Protein AF-A0A2D4N144-F1 (afdb_monomer_lite)

Structure (mmCIF, N/CA/C/O backbone):
data_AF-A0A2D4N144-F1
#
_entry.id   AF-A0A2D4N144-F1
#
loop_
_atom_site.group_PDB
_atom_site.id
_atom_site.type_symbol
_atom_site.label_atom_id
_atom_site.label_alt_id
_atom_site.label_comp_id
_atom_site.label_asym_id
_atom_site.label_entity_id
_atom_site.label_seq_id
_atom_site.pdbx_PDB_ins_code
_atom_site.Cartn_x
_atom_site.Cartn_y
_atom_site.Cartn_z
_atom_site.occupancy
_atom_site.B_iso_or_equiv
_atom_site.auth_seq_id
_atom_site.auth_comp_id
_atom_site.auth_asym_id
_atom_site.auth_atom_id
_atom_site.pdbx_PDB_model_num
ATOM 1 N N . VAL A 1 1 ? 18.674 13.317 -13.632 1.00 34.34 1 VAL A N 1
ATOM 2 C CA . VAL A 1 1 ? 18.834 12.911 -15.050 1.00 34.34 1 VAL A CA 1
ATOM 3 C C . VAL A 1 1 ? 18.093 11.601 -15.228 1.00 34.34 1 VAL A C 1
ATOM 5 O O . VAL A 1 1 ? 18.575 10.597 -14.730 1.00 34.34 1 VAL A O 1
ATOM 8 N N . SER A 1 2 ? 16.915 11.607 -15.855 1.00 41.91 2 SER A N 1
ATOM 9 C CA . SER A 1 2 ? 16.092 10.392 -15.969 1.00 41.91 2 SER A CA 1
ATOM 10 C C . SER A 1 2 ? 15.346 10.384 -17.302 1.00 41.91 2 SER A C 1
ATOM 12 O O . SER A 1 2 ? 14.229 10.879 -17.407 1.00 41.91 2 SER A O 1
ATOM 14 N N . LEU A 1 3 ? 15.982 9.852 -18.347 1.00 47.00 3 LEU A N 1
ATOM 15 C CA . LEU A 1 3 ? 15.361 9.624 -19.658 1.00 47.00 3 LEU A CA 1
ATOM 16 C C . LEU A 1 3 ? 15.733 8.225 -20.166 1.00 47.00 3 LEU A C 1
ATOM 18 O O . LEU A 1 3 ? 16.394 8.069 -21.188 1.00 47.00 3 LEU A O 1
ATOM 22 N N . LEU A 1 4 ? 15.320 7.187 -19.434 1.00 63.38 4 LEU A N 1
ATOM 23 C CA . LEU A 1 4 ? 15.479 5.805 -19.881 1.00 63.38 4 LEU A CA 1
ATOM 24 C C . LEU A 1 4 ? 14.194 5.349 -20.586 1.00 63.38 4 LEU A C 1
ATOM 26 O O . LEU A 1 4 ? 13.176 5.073 -19.951 1.00 63.38 4 LEU A O 1
ATOM 30 N N . THR A 1 5 ? 14.231 5.272 -21.917 1.00 63.97 5 THR A N 1
ATOM 31 C CA . THR A 1 5 ? 13.244 4.484 -22.669 1.00 63.97 5 THR A CA 1
ATOM 32 C C . THR A 1 5 ? 13.675 3.026 -22.622 1.00 63.97 5 THR A C 1
ATOM 34 O O . THR A 1 5 ? 14.737 2.682 -23.135 1.00 63.97 5 THR A O 1
ATOM 37 N N . ILE A 1 6 ? 12.845 2.154 -22.053 1.00 66.69 6 ILE A N 1
ATOM 38 C CA . ILE A 1 6 ? 13.147 0.723 -21.968 1.00 66.69 6 ILE A CA 1
ATOM 39 C C . ILE A 1 6 ? 12.345 -0.029 -23.025 1.00 66.69 6 ILE A C 1
ATOM 41 O O . ILE A 1 6 ? 11.109 -0.037 -23.015 1.00 66.69 6 ILE A O 1
ATOM 45 N N . ARG A 1 7 ? 13.058 -0.712 -23.922 1.00 69.25 7 ARG A N 1
ATOM 46 C CA . ARG A 1 7 ? 12.502 -1.707 -24.847 1.00 69.25 7 ARG A CA 1
ATOM 47 C C . ARG A 1 7 ? 13.054 -3.083 -24.473 1.00 69.25 7 ARG A C 1
ATOM 49 O O . ARG A 1 7 ? 14.122 -3.455 -24.940 1.00 69.25 7 ARG A O 1
ATOM 56 N N . GLY A 1 8 ? 12.351 -3.812 -23.606 1.00 72.81 8 GLY A N 1
ATOM 57 C CA . GLY A 1 8 ? 12.805 -5.107 -23.085 1.00 72.81 8 GLY A CA 1
ATOM 58 C C . GLY A 1 8 ? 12.277 -5.411 -21.683 1.00 72.81 8 GLY A C 1
ATOM 59 O O . GLY A 1 8 ? 11.329 -4.773 -21.220 1.00 72.81 8 GLY A O 1
ATOM 60 N N . SER A 1 9 ? 12.881 -6.392 -21.013 1.00 75.88 9 SER A N 1
ATOM 61 C CA . SER A 1 9 ? 12.533 -6.770 -19.641 1.00 75.88 9 SER A CA 1
ATOM 62 C C . SER A 1 9 ? 13.593 -6.306 -18.646 1.00 75.88 9 SER A C 1
ATOM 64 O O . SER A 1 9 ? 14.781 -6.458 -18.914 1.00 75.88 9 SER A O 1
ATOM 66 N N . ILE A 1 10 ? 13.168 -5.790 -17.492 1.00 72.38 10 ILE A N 1
ATOM 67 C CA . ILE A 1 10 ? 14.059 -5.419 -16.383 1.00 72.38 10 ILE A CA 1
ATOM 68 C C . ILE A 1 10 ? 13.757 -6.286 -15.171 1.00 72.38 10 ILE A C 1
ATOM 70 O O . ILE A 1 10 ? 12.595 -6.540 -14.843 1.00 72.38 10 ILE A O 1
ATOM 74 N N . LEU A 1 11 ? 14.826 -6.721 -14.508 1.00 78.81 11 LEU A N 1
ATOM 75 C CA . LEU A 1 11 ? 14.779 -7.408 -13.232 1.00 78.81 11 LEU A CA 1
ATOM 76 C C . LEU A 1 11 ? 15.691 -6.692 -12.238 1.00 78.81 11 LEU A C 1
ATOM 78 O O . LEU A 1 11 ? 16.903 -6.689 -12.424 1.00 78.81 11 LEU A O 1
ATOM 82 N N . GLU A 1 12 ? 15.116 -6.189 -11.153 1.00 72.50 12 GLU A N 1
ATOM 83 C CA . GLU A 1 12 ? 15.867 -5.566 -10.063 1.00 72.50 12 GLU A CA 1
ATOM 84 C C . GLU A 1 12 ? 15.609 -6.284 -8.732 1.00 72.50 12 GLU A C 1
ATOM 86 O O . GLU A 1 12 ? 14.496 -6.746 -8.438 1.00 72.50 12 GLU A O 1
ATOM 91 N N . ARG A 1 13 ? 16.677 -6.457 -7.943 1.00 77.25 13 ARG A N 1
ATOM 92 C CA . ARG A 1 13 ? 16.641 -7.134 -6.644 1.00 77.25 13 ARG A CA 1
ATOM 93 C C . ARG A 1 13 ? 17.544 -6.425 -5.641 1.00 77.25 13 ARG A C 1
ATOM 95 O O . ARG A 1 13 ? 18.737 -6.314 -5.887 1.00 77.25 13 ARG A O 1
ATOM 102 N N . GLY A 1 14 ? 16.992 -6.067 -4.483 1.00 76.62 14 GLY A N 1
ATOM 103 C CA . GLY A 1 14 ? 17.725 -5.416 -3.394 1.00 76.62 14 GLY A CA 1
ATOM 104 C C . GLY A 1 14 ? 17.495 -6.087 -2.040 1.00 76.62 14 GLY A C 1
ATOM 105 O O . GLY A 1 14 ? 16.431 -6.669 -1.789 1.00 76.62 14 GLY A O 1
ATOM 106 N N . ARG A 1 15 ? 18.506 -6.027 -1.165 1.00 82.31 15 ARG A N 1
ATOM 107 C CA . ARG A 1 15 ? 18.416 -6.418 0.249 1.00 82.31 15 ARG A CA 1
ATOM 108 C C . ARG A 1 15 ? 19.216 -5.443 1.108 1.00 82.31 15 ARG A C 1
ATOM 110 O O . ARG A 1 15 ? 20.380 -5.218 0.804 1.00 82.31 15 ARG A O 1
ATOM 117 N N . ILE A 1 16 ? 18.612 -4.944 2.181 1.00 83.81 16 ILE A N 1
ATOM 118 C CA . ILE A 1 16 ? 19.260 -4.097 3.192 1.00 83.81 16 ILE A CA 1
ATOM 119 C C . ILE A 1 16 ? 19.099 -4.769 4.559 1.00 83.81 16 ILE A C 1
ATOM 121 O O . ILE A 1 16 ? 18.032 -5.310 4.862 1.00 83.81 16 ILE A O 1
ATOM 125 N N . ASN A 1 17 ? 20.166 -4.757 5.357 1.00 88.44 17 ASN A N 1
ATOM 126 C CA . ASN A 1 17 ? 20.150 -5.131 6.767 1.00 88.44 17 ASN A CA 1
ATOM 127 C C . ASN A 1 17 ? 20.868 -4.034 7.554 1.00 88.44 17 ASN A C 1
ATOM 129 O O . ASN A 1 17 ? 22.023 -3.739 7.248 1.00 88.44 17 ASN A O 1
ATOM 133 N N . ALA A 1 18 ? 20.187 -3.423 8.512 1.00 87.81 18 ALA A N 1
ATOM 134 C CA . ALA A 1 18 ? 20.704 -2.303 9.285 1.00 87.81 18 ALA A CA 1
ATOM 135 C C . ALA A 1 18 ? 20.199 -2.377 10.727 1.00 87.81 18 ALA A C 1
ATOM 137 O O . ALA A 1 18 ? 19.248 -3.092 11.024 1.00 87.81 18 ALA A O 1
ATOM 138 N N . GLN A 1 19 ? 20.837 -1.643 11.632 1.00 89.44 19 GLN A N 1
ATOM 139 C CA . GLN A 1 19 ? 20.324 -1.506 12.992 1.00 89.44 19 GLN A CA 1
ATOM 140 C C . GLN A 1 19 ? 19.180 -0.487 13.018 1.00 89.44 19 GLN A C 1
ATOM 142 O O . GLN A 1 19 ? 18.060 -0.837 13.371 1.00 89.44 19 GLN A O 1
ATOM 147 N N . SER A 1 20 ? 19.436 0.720 12.524 1.00 88.69 20 SER A N 1
ATOM 148 C CA . SER A 1 20 ? 18.440 1.785 12.414 1.00 88.69 20 SER A CA 1
ATOM 149 C C . SER A 1 20 ? 18.338 2.242 10.967 1.00 88.69 20 SER A C 1
ATOM 151 O O . SER A 1 20 ? 19.356 2.353 10.277 1.00 88.69 20 SER A O 1
ATOM 153 N N . VAL A 1 21 ? 17.120 2.498 10.504 1.00 87.00 21 VAL A N 1
ATOM 154 C CA . VAL A 1 21 ? 16.859 3.068 9.183 1.00 87.00 21 VAL A CA 1
ATOM 155 C C . VAL A 1 21 ? 15.908 4.240 9.348 1.00 87.00 21 VAL A C 1
ATOM 157 O O . VAL A 1 21 ? 14.776 4.062 9.770 1.00 87.00 21 VAL A O 1
ATOM 160 N N . GLU A 1 22 ? 16.359 5.431 8.980 1.00 86.06 22 GLU A N 1
ATOM 161 C CA . GLU A 1 22 ? 15.497 6.614 8.957 1.00 86.06 22 GLU A CA 1
ATOM 162 C C . GLU A 1 22 ? 14.379 6.423 7.919 1.00 86.06 22 GLU A C 1
ATOM 164 O O . GLU A 1 22 ? 13.200 6.403 8.241 1.00 86.06 22 GLU A O 1
ATOM 169 N N . ASN A 1 23 ? 14.745 6.130 6.668 1.00 84.19 23 ASN A N 1
ATOM 170 C CA . ASN A 1 23 ? 13.789 5.940 5.580 1.00 84.19 23 ASN A CA 1
ATOM 171 C C . ASN A 1 23 ? 13.980 4.565 4.938 1.00 84.19 23 ASN A C 1
ATOM 173 O O . ASN A 1 23 ? 14.878 4.345 4.120 1.00 84.19 23 ASN A O 1
ATOM 177 N N . ALA A 1 24 ? 13.146 3.607 5.337 1.00 80.94 24 ALA A N 1
ATOM 178 C CA . ALA A 1 24 ? 13.096 2.283 4.740 1.00 80.94 24 ALA A CA 1
ATOM 179 C C . ALA A 1 24 ? 12.155 2.323 3.539 1.00 80.94 24 ALA A C 1
ATOM 181 O O . ALA A 1 24 ? 11.038 1.815 3.588 1.00 80.94 24 ALA A O 1
ATOM 182 N N . SER A 1 25 ? 12.628 2.921 2.453 1.00 72.31 25 SER A N 1
ATOM 183 C CA . SER A 1 25 ? 11.962 2.862 1.160 1.00 72.31 25 SER A CA 1
ATOM 184 C C . SER A 1 25 ? 12.969 2.592 0.048 1.00 72.31 25 SER A C 1
ATOM 186 O O . SER A 1 25 ? 14.179 2.482 0.276 1.00 72.31 25 SER A O 1
ATOM 188 N N . LYS A 1 26 ? 12.472 2.384 -1.169 1.00 62.91 26 LYS A N 1
ATOM 189 C CA . LYS A 1 26 ? 13.336 2.272 -2.340 1.00 62.91 26 LYS A CA 1
ATOM 190 C C . LYS A 1 26 ? 13.384 3.621 -3.034 1.00 62.91 26 LYS A C 1
ATOM 192 O O . LYS A 1 26 ? 12.347 4.238 -3.248 1.00 62.91 26 LYS A O 1
ATOM 197 N N . ALA A 1 27 ? 14.575 4.054 -3.436 1.00 51.38 27 ALA A N 1
ATOM 198 C CA . ALA A 1 27 ? 14.709 5.271 -4.223 1.00 51.38 27 ALA A CA 1
ATOM 199 C C . ALA A 1 27 ? 13.901 5.144 -5.534 1.00 51.38 27 ALA A C 1
ATOM 201 O O . ALA A 1 27 ? 14.085 4.167 -6.268 1.00 51.38 27 ALA A O 1
ATOM 202 N N . PRO A 1 28 ? 13.028 6.110 -5.866 1.00 51.81 28 PRO A N 1
ATOM 203 C CA . PRO A 1 28 ? 12.205 6.027 -7.061 1.00 51.81 28 PRO A CA 1
ATOM 204 C C . PRO A 1 28 ? 13.067 6.185 -8.320 1.00 51.81 28 PRO A C 1
ATOM 206 O O . PRO A 1 28 ? 13.591 7.263 -8.607 1.00 51.81 28 PRO A O 1
ATOM 209 N N . VAL A 1 29 ? 13.179 5.134 -9.134 1.00 54.75 29 VAL A N 1
ATOM 210 C CA . VAL A 1 29 ? 13.743 5.256 -10.487 1.00 54.75 29 VAL A CA 1
ATOM 211 C C . VAL A 1 29 ? 12.656 5.781 -11.420 1.00 54.75 29 VAL A C 1
ATOM 213 O O . VAL A 1 29 ? 11.877 5.007 -11.949 1.00 54.75 29 VAL A O 1
ATOM 216 N N . SER A 1 30 ? 12.566 7.087 -11.671 1.00 57.56 30 SER A N 1
ATOM 217 C CA . SER A 1 30 ? 11.531 7.611 -12.581 1.00 57.56 30 SER A CA 1
ATOM 218 C C . SER A 1 30 ? 11.651 7.012 -13.992 1.00 57.56 30 SER A C 1
ATOM 220 O O . SER A 1 30 ? 12.583 7.329 -14.738 1.00 57.56 30 SER A O 1
ATOM 222 N N . LEU A 1 31 ? 10.695 6.158 -14.381 1.00 61.19 31 LEU A N 1
ATOM 223 C CA . LEU A 1 31 ? 10.660 5.532 -15.706 1.00 61.19 31 LEU A CA 1
ATOM 224 C C . LEU A 1 31 ? 9.622 6.226 -16.590 1.00 61.19 31 LEU A C 1
ATOM 226 O O . LEU A 1 31 ? 8.410 6.157 -16.363 1.00 61.19 31 LEU A O 1
ATOM 230 N N . LEU A 1 32 ? 10.111 6.888 -17.642 1.00 62.62 32 LEU A N 1
ATOM 231 C CA . LEU A 1 32 ? 9.270 7.707 -18.512 1.00 62.62 32 LEU A CA 1
ATOM 232 C C . LEU A 1 32 ? 8.453 6.861 -19.500 1.00 62.62 32 LEU A C 1
ATOM 234 O O . LEU A 1 32 ? 7.279 7.131 -19.744 1.00 62.62 32 LEU A O 1
ATOM 238 N N . THR A 1 33 ? 9.064 5.839 -20.107 1.00 65.38 33 THR A N 1
ATOM 239 C CA . THR A 1 33 ? 8.392 4.979 -21.093 1.00 65.38 33 THR A CA 1
ATOM 240 C C . THR A 1 33 ? 8.931 3.556 -21.065 1.00 65.38 33 THR A C 1
ATOM 242 O O . THR A 1 33 ? 10.111 3.310 -21.323 1.00 65.38 33 THR A O 1
ATOM 245 N N . ILE A 1 34 ? 8.032 2.600 -20.830 1.00 67.62 34 ILE A N 1
ATOM 246 C CA . ILE A 1 34 ? 8.339 1.168 -20.824 1.00 67.62 34 ILE A CA 1
ATOM 247 C C . ILE A 1 34 ? 7.532 0.467 -21.907 1.00 67.62 34 ILE A C 1
ATOM 249 O O . ILE A 1 34 ? 6.302 0.557 -21.950 1.00 67.62 34 ILE A O 1
ATOM 253 N N . ARG A 1 35 ? 8.223 -0.301 -22.749 1.00 72.75 35 ARG A N 1
ATOM 254 C CA . ARG A 1 35 ? 7.613 -1.219 -23.712 1.00 72.75 35 ARG A CA 1
ATOM 255 C C . ARG A 1 35 ? 8.170 -2.629 -23.496 1.00 72.75 35 ARG A C 1
ATOM 257 O O . ARG A 1 35 ? 9.082 -3.048 -24.204 1.00 72.75 35 ARG A O 1
ATOM 264 N N . GLY A 1 36 ? 7.628 -3.332 -22.499 1.00 74.06 36 GLY A N 1
ATOM 265 C CA . GLY A 1 36 ? 8.092 -4.653 -22.060 1.00 74.06 36 GLY A CA 1
ATOM 266 C C . GLY A 1 36 ? 7.608 -5.021 -20.652 1.00 74.06 36 GLY A C 1
ATOM 267 O O . GLY A 1 36 ? 6.488 -4.665 -20.284 1.00 74.06 36 GLY A O 1
ATOM 268 N N . SER A 1 37 ? 8.419 -5.740 -19.869 1.00 74.62 37 SER A N 1
ATOM 269 C CA . SER A 1 37 ? 8.027 -6.196 -18.524 1.00 74.62 37 SER A CA 1
ATOM 270 C C . SER A 1 37 ? 9.025 -5.795 -17.447 1.00 74.62 37 SER A C 1
ATOM 272 O O . SER A 1 37 ? 10.225 -5.954 -17.638 1.00 74.62 37 SER A O 1
ATOM 274 N N . ILE A 1 38 ? 8.537 -5.343 -16.296 1.00 73.50 38 ILE A N 1
ATOM 275 C CA . ILE A 1 38 ? 9.379 -5.012 -15.140 1.00 73.50 38 ILE A CA 1
ATOM 276 C C . ILE A 1 38 ? 9.053 -5.951 -13.993 1.00 73.50 38 ILE A C 1
ATOM 278 O O . ILE A 1 38 ? 7.882 -6.172 -13.676 1.00 73.50 38 ILE A O 1
ATOM 282 N N . LEU A 1 39 ? 10.096 -6.495 -13.373 1.00 77.44 39 LEU A N 1
ATOM 283 C CA . LEU A 1 39 ? 10.005 -7.240 -12.132 1.00 77.44 39 LEU A CA 1
ATOM 284 C C . LEU A 1 39 ? 10.970 -6.658 -11.105 1.00 77.44 39 LEU A C 1
ATOM 286 O O . LEU A 1 39 ? 12.183 -6.753 -11.268 1.00 77.44 39 LEU A O 1
ATOM 290 N N . GLU A 1 40 ? 10.432 -6.168 -9.998 1.00 72.75 40 GLU A N 1
ATOM 291 C CA . GLU A 1 40 ? 11.230 -5.585 -8.927 1.00 72.75 40 GLU A CA 1
ATOM 292 C C . GLU A 1 40 ? 10.975 -6.280 -7.589 1.00 72.75 40 GLU A C 1
ATOM 294 O O . GLU A 1 40 ? 9.832 -6.605 -7.236 1.00 72.75 40 GLU A O 1
ATOM 299 N N . ARG A 1 41 ? 12.054 -6.576 -6.848 1.00 76.12 41 ARG A N 1
ATOM 300 C CA . ARG A 1 41 ? 11.983 -7.258 -5.548 1.00 76.12 41 ARG A CA 1
ATOM 301 C C . ARG A 1 41 ? 12.932 -6.650 -4.510 1.00 76.12 41 ARG A C 1
ATOM 303 O O . ARG A 1 41 ? 14.132 -6.887 -4.583 1.00 76.12 41 ARG A O 1
ATOM 310 N N . GLY A 1 42 ? 12.396 -5.999 -3.480 1.00 77.06 42 GLY A N 1
ATOM 311 C CA . GLY A 1 42 ? 13.172 -5.475 -2.343 1.00 77.06 42 GLY A CA 1
ATOM 312 C C . GLY A 1 42 ? 12.912 -6.219 -1.033 1.00 77.06 42 GLY A C 1
ATOM 313 O O . GLY A 1 42 ? 11.842 -6.813 -0.847 1.00 77.06 42 GLY A O 1
ATOM 314 N N . ARG A 1 43 ? 13.898 -6.211 -0.129 1.00 83.00 43 ARG A N 1
ATOM 315 C CA . ARG A 1 43 ? 13.728 -6.565 1.289 1.00 83.00 43 ARG A CA 1
ATOM 316 C C . ARG A 1 43 ? 14.568 -5.651 2.175 1.00 83.00 43 ARG A C 1
ATOM 318 O O . ARG A 1 43 ? 15.765 -5.542 1.931 1.00 83.00 43 ARG A O 1
ATOM 325 N N . ILE A 1 44 ? 13.975 -5.093 3.219 1.00 85.81 44 ILE A N 1
ATOM 326 C CA . ILE A 1 44 ? 14.681 -4.342 4.260 1.00 85.81 44 ILE A CA 1
ATOM 327 C C . ILE A 1 44 ? 14.437 -5.053 5.588 1.00 85.81 44 ILE A C 1
ATOM 329 O O . ILE A 1 44 ? 13.298 -5.401 5.900 1.00 85.81 44 ILE A O 1
ATOM 333 N N . ASN A 1 45 ? 15.507 -5.312 6.331 1.00 89.00 45 ASN A N 1
ATOM 334 C CA . ASN A 1 45 ? 15.446 -5.747 7.719 1.00 89.00 45 ASN A CA 1
ATOM 335 C C . ASN A 1 45 ? 16.143 -4.685 8.570 1.00 89.00 45 ASN A C 1
ATOM 337 O O . ASN A 1 45 ? 17.285 -4.329 8.273 1.00 89.00 45 ASN A O 1
ATOM 341 N N . ALA A 1 46 ? 15.466 -4.198 9.600 1.00 89.25 46 ALA A N 1
ATOM 342 C CA . ALA A 1 46 ? 16.023 -3.243 10.544 1.00 89.25 46 ALA A CA 1
ATOM 343 C C . ALA A 1 46 ? 15.591 -3.575 11.974 1.00 89.25 46 ALA A C 1
ATOM 345 O O . ALA A 1 46 ? 14.649 -4.342 12.170 1.00 89.25 46 ALA A O 1
ATOM 346 N N . GLN A 1 47 ? 16.272 -3.028 12.975 1.00 89.50 47 GLN A N 1
ATOM 347 C CA . GLN A 1 47 ? 15.768 -3.065 14.344 1.00 89.50 47 GLN A CA 1
ATOM 348 C C . GLN A 1 47 ? 14.730 -1.956 14.528 1.00 89.50 47 GLN A C 1
ATOM 350 O O . GLN A 1 47 ? 13.576 -2.255 14.825 1.00 89.50 47 GLN A O 1
ATOM 355 N N . SER A 1 48 ? 15.102 -0.708 14.253 1.00 89.81 48 SER A N 1
ATOM 356 C CA . SER A 1 48 ? 14.185 0.432 14.244 1.00 89.81 48 SER A CA 1
ATOM 357 C C . SER A 1 48 ? 14.073 1.040 12.852 1.00 89.81 48 SER A C 1
ATOM 359 O O . SER A 1 48 ? 15.055 1.127 12.105 1.00 89.81 48 SER A O 1
ATOM 361 N N . VAL A 1 49 ? 12.859 1.452 12.504 1.00 90.00 49 VAL A N 1
ATOM 362 C CA . VAL A 1 49 ? 12.586 2.238 11.307 1.00 90.00 49 VAL A CA 1
ATOM 363 C C . VAL A 1 49 ? 11.771 3.455 11.700 1.00 90.00 49 VAL A C 1
ATOM 365 O O . VAL A 1 49 ? 10.726 3.304 12.321 1.00 90.00 49 VAL A O 1
ATOM 368 N N . GLU A 1 50 ? 12.218 4.641 11.319 1.00 87.12 50 GLU A N 1
ATOM 369 C CA . GLU A 1 50 ? 11.400 5.841 11.494 1.00 87.12 50 GLU A CA 1
ATOM 370 C C . GLU A 1 50 ? 10.276 5.826 10.447 1.00 87.12 50 GLU A C 1
ATOM 372 O O . GLU A 1 50 ? 9.111 5.667 10.786 1.00 87.12 50 GLU A O 1
ATOM 377 N N . ASN A 1 51 ? 10.611 5.788 9.157 1.00 85.38 51 ASN A N 1
ATOM 378 C CA . ASN A 1 51 ? 9.630 5.767 8.071 1.00 85.38 51 ASN A CA 1
ATOM 379 C C . ASN A 1 51 ? 9.757 4.495 7.224 1.00 85.38 51 ASN A C 1
ATOM 381 O O . ASN A 1 51 ? 10.693 4.325 6.440 1.00 85.38 51 ASN A O 1
ATOM 385 N N . ALA A 1 52 ? 8.805 3.574 7.367 1.00 83.38 52 ALA A N 1
ATOM 386 C CA . ALA A 1 52 ? 8.692 2.382 6.539 1.00 83.38 52 ALA A CA 1
ATOM 387 C C . ALA A 1 52 ? 7.668 2.620 5.429 1.00 83.38 52 ALA A C 1
ATOM 389 O O . ALA A 1 52 ? 6.464 2.563 5.682 1.00 83.38 52 ALA A O 1
ATOM 390 N N . SER A 1 53 ? 8.145 2.805 4.197 1.00 78.50 53 SER A N 1
ATOM 391 C CA . SER A 1 53 ? 7.273 2.953 3.032 1.00 78.50 53 SER A CA 1
ATOM 392 C C . SER A 1 53 ? 7.602 1.940 1.945 1.00 78.50 53 SER A C 1
ATOM 394 O O . SER A 1 53 ? 8.751 1.699 1.573 1.00 78.50 53 SER A O 1
ATOM 396 N N . GLU A 1 54 ? 6.550 1.352 1.392 1.00 69.56 54 GLU A N 1
ATOM 397 C CA . GLU A 1 54 ? 6.629 0.603 0.144 1.00 69.56 54 GLU A CA 1
ATOM 398 C C . GLU A 1 54 ? 6.375 1.593 -0.999 1.00 69.56 54 GLU A C 1
ATOM 400 O O . GLU A 1 54 ? 5.291 1.588 -1.573 1.00 69.56 54 GLU A O 1
ATOM 405 N N . ASP A 1 55 ? 7.342 2.483 -1.257 1.00 60.62 55 ASP A N 1
ATOM 406 C CA . ASP A 1 55 ? 7.237 3.492 -2.316 1.00 60.62 55 ASP A CA 1
ATOM 407 C C . ASP A 1 55 ? 7.229 2.809 -3.691 1.00 60.62 55 ASP A C 1
ATOM 409 O O . ASP A 1 55 ? 8.221 2.166 -4.058 1.00 60.62 55 ASP A O 1
ATOM 413 N N . PRO A 1 56 ? 6.154 2.956 -4.477 1.00 55.75 56 PRO A N 1
ATOM 414 C CA . PRO A 1 56 ? 6.148 2.511 -5.854 1.00 55.75 56 PRO A CA 1
ATOM 415 C C . PRO A 1 56 ? 7.001 3.451 -6.702 1.00 55.75 56 PRO A C 1
ATOM 417 O O . PRO A 1 56 ? 7.040 4.672 -6.521 1.00 55.75 56 PRO A O 1
ATOM 420 N N . VAL A 1 57 ? 7.635 2.886 -7.720 1.00 58.78 57 VAL A N 1
ATOM 421 C CA . VAL A 1 57 ? 8.337 3.674 -8.729 1.00 58.78 57 VAL A CA 1
ATOM 422 C C . VAL A 1 57 ? 7.328 4.556 -9.498 1.00 58.78 57 VAL A C 1
ATOM 424 O O . VAL A 1 57 ? 6.352 4.020 -10.023 1.00 58.78 57 VAL A O 1
ATOM 427 N N . PRO A 1 58 ? 7.531 5.883 -9.649 1.00 60.84 58 PRO A N 1
ATOM 428 C CA . PRO A 1 58 ? 6.682 6.719 -10.498 1.00 60.84 58 PRO A CA 1
ATOM 429 C C . PRO A 1 58 ? 6.793 6.288 -11.968 1.00 60.84 58 PRO A C 1
ATOM 431 O O . PRO A 1 58 ? 7.870 6.368 -12.572 1.00 60.84 58 PRO A O 1
ATOM 434 N N . LEU A 1 59 ? 5.680 5.840 -12.564 1.00 62.47 59 LEU A N 1
ATOM 435 C CA . LEU A 1 59 ? 5.632 5.370 -13.957 1.00 62.47 59 LEU A CA 1
ATOM 436 C C . LEU A 1 59 ? 4.744 6.287 -14.805 1.00 62.47 59 LEU A C 1
ATOM 438 O O . LEU A 1 59 ? 3.523 6.355 -14.630 1.00 62.47 59 LEU A O 1
ATOM 442 N N . HIS A 1 60 ? 5.356 6.962 -15.782 1.00 64.56 60 HIS A N 1
ATOM 443 C CA . HIS A 1 60 ? 4.649 7.920 -16.636 1.00 64.56 60 HIS A CA 1
ATOM 444 C C . HIS A 1 60 ? 3.897 7.252 -17.790 1.00 64.56 60 HIS A C 1
ATOM 446 O O . HIS A 1 60 ? 2.767 7.626 -18.098 1.00 64.56 60 HIS A O 1
ATOM 452 N N . THR A 1 61 ? 4.505 6.273 -18.466 1.00 67.81 61 THR A N 1
ATOM 453 C CA . THR A 1 61 ? 3.871 5.563 -19.587 1.00 67.81 61 THR A CA 1
ATOM 454 C C . THR A 1 61 ? 4.307 4.104 -19.647 1.00 67.81 61 THR A C 1
ATOM 456 O O . THR A 1 61 ? 5.451 3.785 -19.978 1.00 67.81 61 THR A O 1
ATOM 459 N N . ILE A 1 62 ? 3.368 3.191 -19.394 1.00 66.31 62 ILE A N 1
ATOM 460 C CA . ILE A 1 62 ? 3.609 1.745 -19.493 1.00 66.31 62 ILE A CA 1
ATOM 461 C C . ILE A 1 62 ? 2.809 1.157 -20.643 1.00 66.31 62 ILE A C 1
ATOM 463 O O . ILE A 1 62 ? 1.582 1.265 -20.694 1.00 66.31 62 ILE A O 1
ATOM 467 N N . ARG A 1 63 ? 3.497 0.434 -21.524 1.00 73.06 63 ARG A N 1
ATOM 468 C CA . ARG A 1 63 ? 2.890 -0.453 -22.514 1.00 73.06 63 ARG A CA 1
ATOM 469 C C . ARG A 1 63 ? 3.430 -1.87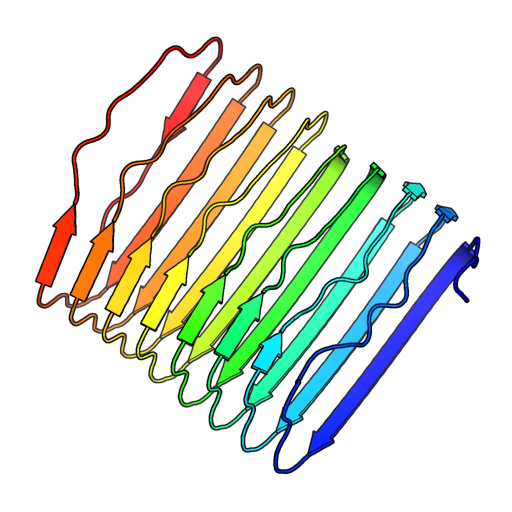5 -22.335 1.00 73.06 63 ARG A C 1
ATOM 471 O O . ARG A 1 63 ? 4.340 -2.287 -23.054 1.00 73.06 63 ARG A O 1
ATOM 478 N N . GLY A 1 64 ? 2.874 -2.604 -21.364 1.00 73.50 64 GLY A N 1
ATOM 479 C CA . GLY A 1 64 ? 3.361 -3.926 -20.955 1.00 73.50 64 GLY A CA 1
ATOM 480 C C . GLY A 1 64 ? 2.880 -4.368 -19.567 1.00 73.50 64 GLY A C 1
ATOM 481 O O . GLY A 1 64 ? 1.736 -4.092 -19.204 1.00 73.50 64 GLY A O 1
ATOM 482 N N . SER A 1 65 ? 3.725 -5.064 -18.799 1.00 73.25 65 SER A N 1
ATOM 483 C CA . SER A 1 65 ? 3.360 -5.567 -17.463 1.00 73.25 65 SER A CA 1
ATOM 484 C C . SER A 1 65 ? 4.401 -5.239 -16.398 1.00 73.25 65 SER A C 1
ATOM 486 O O . SER A 1 65 ? 5.579 -5.522 -16.593 1.00 73.25 65 SER A O 1
ATOM 488 N N . THR A 1 66 ? 3.960 -4.724 -15.253 1.00 74.25 66 THR A N 1
ATOM 489 C CA . THR A 1 66 ? 4.834 -4.412 -14.111 1.00 74.25 66 THR A CA 1
ATOM 490 C C . THR A 1 66 ? 4.453 -5.268 -12.913 1.00 74.25 66 THR A C 1
ATOM 492 O O . THR A 1 66 ? 3.272 -5.402 -12.584 1.00 74.25 66 THR A O 1
ATOM 495 N N . LEU A 1 67 ? 5.456 -5.860 -12.268 1.00 77.00 67 LEU A N 1
ATOM 496 C CA . LEU A 1 67 ? 5.318 -6.576 -11.011 1.00 77.00 67 LEU A CA 1
ATOM 497 C C . LEU A 1 67 ? 6.313 -6.031 -9.991 1.00 77.00 67 LEU A C 1
ATOM 499 O O . LEU A 1 67 ? 7.508 -6.301 -10.087 1.00 77.00 67 LEU A O 1
ATOM 503 N N . GLU A 1 68 ? 5.798 -5.373 -8.963 1.00 74.25 68 GLU A N 1
ATOM 504 C CA . GLU A 1 68 ? 6.598 -4.881 -7.848 1.00 74.25 68 GLU A CA 1
ATOM 505 C C . GLU A 1 68 ? 6.298 -5.665 -6.566 1.00 74.25 68 GLU A C 1
ATOM 507 O O . GLU A 1 68 ? 5.148 -5.998 -6.245 1.00 74.25 68 GLU A O 1
ATOM 512 N N . ARG A 1 69 ? 7.361 -6.039 -5.846 1.00 75.56 69 ARG A N 1
ATOM 513 C CA . ARG A 1 69 ? 7.265 -6.690 -4.539 1.00 75.56 69 ARG A CA 1
ATOM 514 C C . ARG A 1 69 ? 8.279 -6.108 -3.567 1.00 75.56 69 ARG A C 1
ATOM 516 O O . ARG A 1 69 ? 9.477 -6.286 -3.771 1.00 75.56 69 ARG A O 1
ATOM 523 N N . GLY A 1 70 ? 7.820 -5.569 -2.453 1.00 78.38 70 GLY A N 1
ATOM 524 C CA . GLY A 1 70 ? 8.694 -5.208 -1.343 1.00 78.38 70 GLY A CA 1
ATOM 525 C C . GLY A 1 70 ? 8.281 -5.881 -0.039 1.00 78.38 70 GLY A C 1
ATOM 526 O O . GLY A 1 70 ? 7.226 -6.533 0.056 1.00 78.38 70 GLY A O 1
ATOM 527 N N . ARG A 1 71 ? 9.230 -5.891 0.899 1.00 83.88 71 ARG A N 1
ATOM 528 C CA . ARG A 1 71 ? 9.036 -6.352 2.271 1.00 83.88 71 ARG A CA 1
ATOM 529 C C . ARG A 1 71 ? 9.930 -5.555 3.204 1.00 83.88 71 ARG A C 1
ATOM 531 O O . ARG A 1 71 ? 11.143 -5.564 3.002 1.00 83.88 71 ARG A O 1
ATOM 538 N N . ILE A 1 72 ? 9.355 -5.013 4.261 1.00 87.25 72 ILE A N 1
ATOM 539 C CA . ILE A 1 72 ? 10.085 -4.400 5.369 1.00 87.25 72 ILE A CA 1
ATOM 540 C C . ILE A 1 72 ? 9.792 -5.230 6.617 1.00 87.25 72 ILE A C 1
ATOM 542 O O . ILE A 1 72 ? 8.631 -5.531 6.897 1.00 87.25 72 ILE A O 1
ATOM 546 N N . ASN A 1 73 ? 10.835 -5.652 7.327 1.00 89.94 73 ASN A N 1
ATOM 547 C CA . ASN A 1 73 ? 10.710 -6.220 8.664 1.00 89.94 73 ASN A CA 1
ATOM 548 C C . ASN A 1 73 ? 11.475 -5.333 9.641 1.00 89.94 73 ASN A C 1
ATOM 550 O O . ASN A 1 73 ? 12.665 -5.092 9.434 1.00 89.94 73 ASN A O 1
ATOM 554 N N . ALA A 1 74 ? 10.801 -4.896 10.693 1.00 90.12 74 ALA A N 1
ATOM 555 C CA . ALA A 1 74 ? 11.395 -4.111 11.761 1.00 90.12 74 ALA A CA 1
ATOM 556 C C . ALA A 1 74 ? 10.955 -4.640 13.127 1.00 90.12 74 ALA A C 1
ATOM 558 O O . ALA A 1 74 ? 9.978 -5.384 13.218 1.00 90.12 74 ALA A O 1
ATOM 559 N N . GLN A 1 75 ? 11.669 -4.279 14.189 1.00 90.00 75 GLN A N 1
ATOM 560 C CA . GLN A 1 75 ? 11.157 -4.467 15.541 1.00 90.00 75 GLN A CA 1
ATOM 561 C C . GLN A 1 75 ? 10.177 -3.336 15.864 1.00 90.00 75 GLN A C 1
ATOM 563 O O . GLN A 1 75 ? 9.008 -3.608 16.120 1.00 90.00 75 GLN A O 1
ATOM 568 N N . SER A 1 76 ? 10.618 -2.085 15.745 1.00 90.62 76 SER A N 1
ATOM 569 C CA . SER A 1 76 ? 9.770 -0.899 15.880 1.00 90.62 76 SER A CA 1
ATOM 570 C C . SER A 1 76 ? 9.695 -0.127 14.568 1.00 90.62 76 SER A C 1
ATOM 572 O O . SER A 1 76 ? 10.687 -0.012 13.842 1.00 90.62 76 SER A O 1
ATOM 574 N N . VAL A 1 77 ? 8.508 0.391 14.267 1.00 91.94 77 VAL A N 1
ATOM 575 C CA . VAL A 1 77 ? 8.291 1.358 13.193 1.00 91.94 77 VAL A CA 1
ATOM 576 C C . VAL A 1 77 ? 7.549 2.549 13.769 1.00 91.94 77 VAL A C 1
ATOM 578 O O . VAL A 1 77 ? 6.502 2.361 14.377 1.00 91.94 77 VAL A O 1
ATOM 581 N N . GLU A 1 78 ? 8.057 3.753 13.564 1.00 89.00 78 GLU A N 1
ATOM 582 C CA . GLU A 1 78 ? 7.312 4.958 13.925 1.00 89.00 78 GLU A CA 1
ATOM 583 C C . GLU A 1 78 ? 6.170 5.152 12.917 1.00 89.00 78 GLU A C 1
ATOM 585 O O . GLU A 1 78 ? 5.004 4.960 13.238 1.00 89.00 78 GLU A O 1
ATOM 590 N N . ASN A 1 79 ? 6.491 5.332 11.638 1.00 86.88 79 ASN A N 1
ATOM 591 C CA . ASN A 1 79 ? 5.514 5.548 10.576 1.00 86.88 79 ASN A CA 1
ATOM 592 C C . ASN A 1 79 ? 5.562 4.414 9.548 1.00 86.88 79 ASN A C 1
ATOM 594 O O . ASN A 1 79 ? 6.492 4.292 8.751 1.00 86.88 79 ASN A O 1
ATOM 598 N N . ALA A 1 80 ? 4.543 3.557 9.545 1.00 84.69 80 ALA A N 1
ATOM 599 C CA . ALA A 1 80 ? 4.352 2.523 8.538 1.00 84.69 80 ALA A CA 1
ATOM 600 C C . ALA A 1 80 ? 3.307 2.985 7.526 1.00 84.69 80 ALA A C 1
ATOM 602 O O . ALA A 1 80 ? 2.105 2.916 7.790 1.00 84.69 80 ALA A O 1
ATOM 603 N N . SER A 1 81 ? 3.754 3.395 6.344 1.00 77.38 81 SER A N 1
ATOM 604 C CA . SER A 1 81 ? 2.870 3.881 5.291 1.00 77.38 81 SER A CA 1
ATOM 605 C C . SER A 1 81 ? 2.938 3.029 4.026 1.00 77.38 81 SER A C 1
ATOM 607 O O . SER A 1 81 ? 3.779 2.143 3.828 1.00 77.38 81 SER A O 1
ATOM 609 N N . LYS A 1 82 ? 1.962 3.262 3.155 1.00 68.25 82 LYS A N 1
ATOM 610 C CA . LYS A 1 82 ? 2.079 2.930 1.740 1.00 68.25 82 LYS A CA 1
ATOM 611 C C . LYS A 1 82 ? 1.887 4.217 0.990 1.00 68.25 82 LYS A C 1
ATOM 613 O O . LYS A 1 82 ? 0.760 4.697 0.954 1.00 68.25 82 LYS A O 1
ATOM 618 N N . ALA A 1 83 ? 2.980 4.748 0.462 1.00 56.72 83 ALA A N 1
ATOM 619 C CA . ALA A 1 83 ? 2.956 6.000 -0.258 1.00 56.72 83 ALA A CA 1
ATOM 620 C C . ALA A 1 83 ? 2.044 5.940 -1.495 1.00 56.72 83 ALA A C 1
ATOM 622 O O . ALA A 1 83 ? 1.852 4.873 -2.092 1.00 56.72 83 ALA A O 1
ATOM 623 N N . PRO A 1 84 ? 1.519 7.103 -1.914 1.00 52.78 84 PRO A N 1
ATOM 624 C CA . PRO A 1 84 ? 0.680 7.237 -3.091 1.00 52.78 84 PRO A CA 1
ATOM 625 C C . PRO A 1 84 ? 1.366 6.702 -4.348 1.00 52.78 84 PRO A C 1
ATOM 627 O O . PRO A 1 84 ? 2.352 7.252 -4.844 1.00 52.78 84 PRO A O 1
ATOM 630 N N . VAL A 1 85 ? 0.764 5.685 -4.957 1.00 54.44 85 VAL A N 1
ATOM 631 C CA . VAL A 1 85 ? 1.090 5.295 -6.326 1.00 54.44 85 VAL A CA 1
ATOM 632 C C . VAL A 1 85 ? 0.627 6.411 -7.267 1.00 54.44 85 VAL A C 1
ATOM 634 O O . VAL A 1 85 ? -0.572 6.601 -7.446 1.00 54.44 85 VAL A O 1
ATOM 637 N N . SER A 1 86 ? 1.561 7.133 -7.894 1.00 56.84 86 SER A N 1
ATOM 638 C CA . SER A 1 86 ? 1.261 8.097 -8.966 1.00 56.84 86 SER A CA 1
ATOM 639 C C . SER A 1 86 ? 1.487 7.461 -10.337 1.00 56.84 86 SER A C 1
ATOM 641 O O . SER A 1 86 ? 2.610 7.399 -10.844 1.00 56.84 86 SER A O 1
ATOM 643 N N . LEU A 1 87 ? 0.406 6.979 -10.955 1.00 60.16 87 LEU A N 1
ATOM 644 C CA . LEU A 1 87 ? 0.443 6.358 -12.284 1.00 60.16 87 LEU A CA 1
ATOM 645 C C . LEU A 1 87 ? -0.277 7.234 -13.309 1.00 60.16 87 LEU A C 1
ATOM 647 O O . LEU A 1 87 ? -1.502 7.378 -13.280 1.00 60.16 87 LEU A O 1
ATOM 651 N N . LEU A 1 88 ? 0.489 7.790 -14.250 1.00 59.28 88 LEU A N 1
ATOM 652 C CA . LEU A 1 88 ? -0.016 8.794 -15.191 1.00 59.28 88 LEU A CA 1
ATOM 653 C C . LEU A 1 88 ? -0.664 8.197 -16.439 1.00 59.28 88 LEU A C 1
ATOM 655 O O . LEU A 1 88 ? -1.680 8.710 -16.896 1.00 59.28 88 LEU A O 1
ATOM 659 N N . THR A 1 89 ? -0.114 7.133 -17.030 1.00 65.25 89 THR A N 1
ATOM 660 C CA . THR A 1 89 ? -0.726 6.482 -18.200 1.00 65.25 89 THR A CA 1
ATOM 661 C C . THR A 1 89 ? -0.330 5.014 -18.307 1.00 65.25 89 THR A C 1
ATOM 663 O O . THR A 1 89 ? 0.821 4.664 -18.576 1.00 65.25 89 THR A O 1
ATOM 666 N N . ILE A 1 90 ? -1.315 4.124 -18.176 1.00 65.00 90 ILE A N 1
ATOM 667 C CA . ILE A 1 90 ? -1.093 2.676 -18.279 1.00 65.00 90 ILE A CA 1
ATOM 668 C C . ILE A 1 90 ? -1.894 2.088 -19.424 1.00 65.00 90 ILE A C 1
ATOM 670 O O . ILE A 1 90 ? -3.116 2.217 -19.487 1.00 65.00 90 ILE A O 1
ATOM 674 N N . ARG A 1 91 ? -1.202 1.349 -20.289 1.00 70.94 91 ARG A N 1
ATOM 675 C CA . ARG A 1 91 ? -1.785 0.496 -21.321 1.00 70.94 91 ARG A CA 1
ATOM 676 C C . ARG A 1 91 ? -1.259 -0.932 -21.160 1.00 70.94 91 ARG A C 1
ATOM 678 O O . ARG A 1 91 ? -0.419 -1.381 -21.943 1.00 70.94 91 ARG A O 1
ATOM 685 N N . GLY A 1 92 ? -1.725 -1.621 -20.117 1.00 71.31 92 GLY A N 1
ATOM 686 C CA . GLY A 1 92 ? -1.152 -2.892 -19.670 1.00 71.31 92 GLY A CA 1
ATOM 687 C C . GLY A 1 92 ? -1.704 -3.413 -18.340 1.00 71.31 92 GLY A C 1
ATOM 688 O O . GLY A 1 92 ? -2.831 -3.087 -17.964 1.00 71.31 92 GLY A O 1
ATOM 689 N N . SER A 1 93 ? -0.910 -4.224 -17.635 1.00 73.75 93 SER A N 1
ATOM 690 C CA . SER A 1 93 ? -1.268 -4.768 -16.316 1.00 73.75 93 SER A CA 1
ATOM 691 C C . SER A 1 93 ? -0.227 -4.431 -15.257 1.00 73.75 93 SER A C 1
ATOM 693 O O . SER A 1 93 ? 0.962 -4.650 -15.479 1.00 73.75 93 SER A O 1
ATOM 695 N N . ILE A 1 94 ? -0.672 -3.959 -14.095 1.00 73.94 94 ILE A N 1
ATOM 696 C CA . ILE A 1 94 ? 0.200 -3.703 -12.943 1.00 73.94 94 ILE A CA 1
ATOM 697 C C . ILE A 1 94 ? -0.217 -4.593 -11.784 1.00 73.94 94 ILE A C 1
ATOM 699 O O . ILE A 1 94 ? -1.405 -4.729 -11.481 1.00 73.94 94 ILE A O 1
ATOM 703 N N . LEU A 1 95 ? 0.777 -5.200 -11.145 1.00 76.19 95 LEU A N 1
ATOM 704 C CA . LEU A 1 95 ? 0.614 -5.924 -9.901 1.00 76.19 95 LEU A CA 1
ATOM 705 C C . LEU A 1 95 ? 1.632 -5.439 -8.876 1.00 76.19 95 LEU A C 1
ATOM 707 O O . LEU A 1 95 ? 2.823 -5.701 -9.014 1.00 76.19 95 LEU A O 1
ATOM 711 N N . GLU A 1 96 ? 1.142 -4.858 -7.793 1.00 73.06 96 GLU A N 1
ATOM 712 C CA . GLU A 1 96 ? 1.977 -4.365 -6.705 1.00 73.06 96 GLU A CA 1
ATOM 713 C C . GLU A 1 96 ? 1.671 -5.095 -5.398 1.00 73.06 96 GLU A C 1
ATOM 715 O O . GLU A 1 96 ? 0.516 -5.424 -5.082 1.00 73.06 96 GLU A O 1
ATOM 720 N N . ARG A 1 97 ? 2.729 -5.454 -4.662 1.00 74.25 97 ARG A N 1
ATOM 721 C CA . ARG A 1 97 ? 2.623 -6.176 -3.390 1.00 74.25 97 ARG A CA 1
ATOM 722 C C . ARG A 1 97 ? 3.673 -5.711 -2.380 1.00 74.25 97 ARG A C 1
ATOM 724 O O . ARG A 1 97 ? 4.770 -6.269 -2.365 1.00 74.25 97 ARG A O 1
ATOM 731 N N . GLY A 1 98 ? 3.286 -4.825 -1.469 1.00 76.44 98 GLY A N 1
ATOM 732 C CA . GLY A 1 98 ? 4.089 -4.428 -0.305 1.00 76.44 98 GLY A CA 1
ATOM 733 C C . GLY A 1 98 ? 3.683 -5.150 0.986 1.00 76.44 98 GLY A C 1
ATOM 734 O O . GLY A 1 98 ? 2.502 -5.490 1.187 1.00 76.44 98 GLY A O 1
ATOM 735 N N . ARG A 1 99 ? 4.650 -5.408 1.875 1.00 83.81 99 ARG A N 1
ATOM 736 C CA . ARG A 1 99 ? 4.402 -5.976 3.211 1.00 83.81 99 ARG A CA 1
ATOM 737 C C . ARG A 1 99 ? 5.346 -5.373 4.244 1.00 83.81 99 ARG A C 1
ATOM 739 O O . ARG A 1 99 ? 6.524 -5.709 4.244 1.00 83.81 99 ARG A O 1
ATOM 746 N N . ILE A 1 100 ? 4.777 -4.653 5.197 1.00 87.06 100 ILE A N 1
ATOM 747 C CA . ILE A 1 100 ? 5.480 -4.218 6.403 1.00 87.06 100 ILE A CA 1
ATOM 748 C C . ILE A 1 100 ? 5.113 -5.190 7.524 1.00 87.06 100 ILE A C 1
ATOM 750 O O . ILE A 1 100 ? 3.926 -5.468 7.724 1.00 87.06 100 ILE A O 1
ATOM 754 N N . ASN A 1 101 ? 6.113 -5.754 8.198 1.00 90.38 101 ASN A N 1
ATOM 755 C CA . ASN A 1 101 ? 5.932 -6.494 9.441 1.00 90.38 101 ASN A CA 1
ATOM 756 C C . ASN A 1 101 ? 6.744 -5.812 10.540 1.00 90.38 101 ASN A C 1
ATOM 758 O O . ASN A 1 101 ? 7.947 -5.617 10.369 1.00 90.38 101 ASN A O 1
ATOM 762 N N . ALA A 1 102 ? 6.097 -5.499 11.651 1.00 90.12 102 ALA A N 1
ATOM 763 C CA . ALA A 1 102 ? 6.737 -4.907 12.814 1.00 90.12 102 ALA A CA 1
ATOM 764 C C . ALA A 1 102 ? 6.261 -5.590 14.097 1.00 90.12 102 ALA A C 1
ATOM 766 O O . ALA A 1 102 ? 5.241 -6.282 14.087 1.00 90.12 102 ALA A O 1
ATOM 767 N N . GLN A 1 103 ? 6.990 -5.418 15.195 1.00 90.56 103 GLN A N 1
ATOM 768 C CA . GLN A 1 103 ? 6.463 -5.756 16.513 1.00 90.56 103 GLN A CA 1
ATOM 769 C C . GLN A 1 103 ? 5.544 -4.625 16.983 1.00 90.56 103 GLN A C 1
ATOM 771 O O . GLN A 1 103 ? 4.360 -4.866 17.202 1.00 90.56 103 GLN A O 1
ATOM 776 N N . SER A 1 104 ? 6.050 -3.395 17.026 1.00 91.12 104 SER A N 1
ATOM 777 C CA . SER A 1 104 ? 5.267 -2.193 17.318 1.00 91.12 104 SER A CA 1
ATOM 778 C C . SER A 1 104 ? 5.237 -1.250 16.120 1.00 91.12 104 SER A C 1
ATOM 780 O O . SER A 1 104 ? 6.235 -1.103 15.408 1.00 91.12 104 SER A O 1
ATOM 782 N N . VAL A 1 105 ? 4.082 -0.629 15.897 1.00 92.50 105 VAL A N 1
ATOM 783 C CA . VAL A 1 105 ? 3.922 0.491 14.969 1.00 92.50 105 VAL A CA 1
ATOM 784 C C . VAL A 1 105 ? 3.249 1.630 15.712 1.00 92.50 105 VAL A C 1
ATOM 786 O O . VAL A 1 105 ? 2.196 1.411 16.303 1.00 92.50 105 VAL A O 1
ATOM 789 N N . GLU A 1 106 ? 3.820 2.822 15.667 1.00 90.25 106 GLU A N 1
ATOM 790 C CA . GLU A 1 106 ? 3.146 4.003 16.207 1.00 90.25 106 GLU A CA 1
ATOM 791 C C . GLU A 1 106 ? 2.015 4.406 15.252 1.00 90.25 106 GLU A C 1
ATOM 793 O O . GLU A 1 106 ? 0.840 4.227 15.552 1.00 90.25 106 GLU A O 1
ATOM 798 N N . ASN A 1 107 ? 2.341 4.763 14.011 1.00 88.31 107 ASN A N 1
ATOM 799 C CA . ASN A 1 107 ? 1.374 5.204 13.010 1.00 88.31 107 ASN A CA 1
ATOM 800 C C . ASN A 1 107 ? 1.346 4.254 11.808 1.00 88.31 107 ASN A C 1
ATOM 802 O O . ASN A 1 107 ? 2.258 4.214 10.983 1.00 88.31 107 ASN A O 1
ATOM 806 N N . ALA A 1 108 ? 0.275 3.476 11.675 1.00 85.12 108 ALA A N 1
ATOM 807 C CA . ALA A 1 108 ? 0.014 2.625 10.523 1.00 85.12 108 ALA A CA 1
ATOM 808 C C . ALA A 1 108 ? -0.998 3.295 9.588 1.00 85.12 108 ALA A C 1
ATOM 810 O O . ALA A 1 108 ? -2.208 3.139 9.763 1.00 85.12 108 ALA A O 1
ATOM 811 N N . SER A 1 109 ? -0.499 3.968 8.553 1.00 80.00 109 SER A N 1
ATOM 812 C CA . SER A 1 109 ? -1.328 4.582 7.512 1.00 80.00 109 SER A CA 1
ATOM 813 C C . SER A 1 109 ? -1.377 3.726 6.246 1.00 80.00 109 SER A C 1
ATOM 815 O O . SER A 1 109 ? -0.482 2.934 5.923 1.00 80.00 109 SER A O 1
ATOM 817 N N . LYS A 1 110 ? -2.442 3.907 5.469 1.00 70.38 110 LYS A N 1
ATOM 818 C CA . LYS A 1 110 ? -2.386 3.681 4.025 1.00 70.38 110 LYS A CA 1
ATOM 819 C C . LYS A 1 110 ? -2.785 4.972 3.341 1.00 70.38 110 LYS A C 1
ATOM 821 O O . LYS A 1 110 ? -3.924 5.396 3.519 1.00 70.38 110 LYS A O 1
ATOM 826 N N . ASP A 1 111 ? -1.855 5.542 2.586 1.00 60.31 111 ASP A N 1
ATOM 827 C CA . ASP A 1 111 ? -2.038 6.830 1.932 1.00 60.31 111 ASP A CA 1
ATOM 828 C C . ASP A 1 111 ? -2.783 6.659 0.594 1.00 60.31 111 ASP A C 1
ATOM 830 O O . ASP A 1 111 ? -2.775 5.566 0.014 1.00 60.31 111 ASP A O 1
ATOM 834 N N . PRO A 1 112 ? -3.435 7.723 0.087 1.00 54.81 112 PRO A N 1
ATOM 835 C CA . PRO A 1 112 ? -4.170 7.725 -1.177 1.00 54.81 112 PRO A CA 1
ATOM 836 C C . PRO A 1 112 ? -3.382 7.175 -2.358 1.00 54.81 112 PRO A C 1
ATOM 838 O O . PRO A 1 112 ? -2.411 7.773 -2.803 1.00 54.81 112 PRO A O 1
ATOM 841 N N . VAL A 1 113 ? -3.885 6.142 -3.021 1.00 56.53 113 VAL A N 1
ATOM 842 C CA . VAL A 1 113 ? -3.408 5.788 -4.365 1.00 56.53 113 VAL A CA 1
ATOM 843 C C . VAL A 1 113 ? -3.976 6.810 -5.363 1.00 56.53 113 VAL A C 1
ATOM 845 O O . VAL A 1 113 ? -5.195 6.942 -5.481 1.00 56.53 113 VAL A O 1
ATOM 848 N N . THR A 1 114 ? -3.116 7.538 -6.092 1.00 58.50 114 THR A N 1
ATOM 849 C CA . THR A 1 114 ? -3.545 8.516 -7.115 1.00 58.50 114 THR A CA 1
ATOM 850 C C . THR A 1 114 ? -3.353 7.970 -8.528 1.00 58.50 114 THR A C 1
ATOM 852 O O . THR A 1 114 ? -2.279 8.036 -9.131 1.00 58.50 114 THR A O 1
ATOM 855 N N . LEU A 1 115 ? -4.431 7.451 -9.114 1.00 59.00 115 LEU A N 1
ATOM 856 C CA . LEU A 1 115 ? -4.400 6.882 -10.464 1.00 59.00 115 LEU A CA 1
ATOM 857 C C . LEU A 1 115 ? -5.033 7.865 -11.449 1.00 59.00 115 LEU A C 1
ATOM 859 O O . LEU A 1 115 ? -6.224 8.132 -11.338 1.00 59.00 115 LEU A O 1
ATOM 863 N N . LEU A 1 116 ? -4.251 8.386 -12.404 1.00 58.75 116 LEU A N 1
ATOM 864 C CA . LEU A 1 116 ? -4.659 9.498 -13.283 1.00 58.75 116 LEU A CA 1
ATOM 865 C C . LEU A 1 116 ? -5.204 9.070 -14.650 1.00 58.75 116 LEU A C 1
ATOM 867 O O . LEU A 1 116 ? -6.034 9.771 -15.226 1.00 58.75 116 LEU A O 1
ATOM 871 N N . THR A 1 117 ? -4.731 7.960 -15.227 1.00 63.69 117 THR A N 1
ATOM 872 C CA . THR A 1 117 ? -5.322 7.374 -16.446 1.00 63.69 117 THR A CA 1
ATOM 873 C C . THR A 1 117 ? -4.924 5.907 -16.601 1.00 63.69 117 THR A C 1
ATOM 875 O O . THR A 1 117 ? -3.790 5.569 -16.956 1.00 63.69 117 THR A O 1
ATOM 878 N N . ILE A 1 118 ? -5.893 5.005 -16.425 1.00 63.28 118 ILE A N 1
ATOM 879 C CA . ILE A 1 118 ? -5.695 3.563 -16.636 1.00 63.28 118 ILE A CA 1
ATOM 88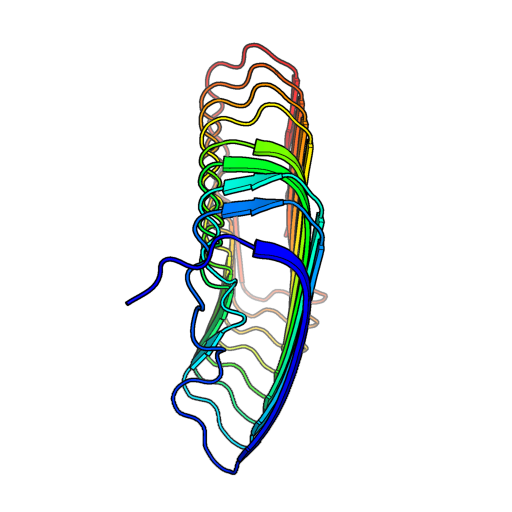0 C C . ILE A 1 118 ? -6.521 3.064 -17.813 1.00 63.28 118 ILE A C 1
ATOM 882 O O . ILE A 1 118 ? -7.747 3.171 -17.830 1.00 63.28 118 ILE A O 1
ATOM 886 N N . ARG A 1 119 ? -5.842 2.425 -18.768 1.00 68.62 119 ARG A N 1
ATOM 887 C CA . ARG A 1 119 ? -6.434 1.649 -19.860 1.00 68.62 119 ARG A CA 1
ATOM 888 C C . ARG A 1 119 ? -5.926 0.204 -19.798 1.00 68.62 119 ARG A C 1
ATOM 890 O O . ARG A 1 119 ? -5.127 -0.223 -20.633 1.00 68.62 119 ARG A O 1
ATOM 897 N N . GLY A 1 120 ? -6.369 -0.533 -18.778 1.00 70.56 120 GLY A N 1
ATOM 898 C CA . GLY A 1 120 ? -5.873 -1.872 -18.449 1.00 70.56 120 GLY A CA 1
ATOM 899 C C . GLY A 1 120 ? -6.405 -2.416 -17.118 1.00 70.56 120 GLY A C 1
ATOM 900 O O . GLY A 1 120 ? -7.511 -2.062 -16.708 1.00 70.56 120 GLY A O 1
ATOM 901 N N . ALA A 1 121 ? -5.620 -3.277 -16.465 1.00 71.56 121 ALA A N 1
ATOM 902 C CA . ALA A 1 121 ? -5.952 -3.852 -15.161 1.00 71.56 121 ALA A CA 1
ATOM 903 C C . ALA A 1 121 ? -4.872 -3.529 -14.121 1.00 71.56 121 ALA A C 1
ATOM 905 O O . ALA A 1 121 ? -3.700 -3.839 -14.337 1.00 71.56 121 ALA A O 1
ATOM 906 N N . THR A 1 122 ? -5.278 -2.973 -12.983 1.00 72.75 122 THR A N 1
ATOM 907 C CA . THR A 1 122 ? -4.377 -2.678 -11.860 1.00 72.75 122 THR A CA 1
ATOM 908 C C . THR A 1 122 ? -4.808 -3.482 -10.644 1.00 72.75 122 THR A C 1
ATOM 910 O O . THR A 1 122 ? -5.987 -3.503 -10.283 1.00 72.75 122 THR A O 1
ATOM 913 N N . LEU A 1 123 ? -3.851 -4.181 -10.036 1.00 74.69 123 LEU A N 1
ATOM 914 C CA . LEU A 1 123 ? -4.043 -4.907 -8.791 1.00 74.69 123 LEU A CA 1
ATOM 915 C C . LEU A 1 123 ? -2.997 -4.471 -7.776 1.00 74.69 123 LEU A C 1
ATOM 917 O O . LEU A 1 123 ? -1.829 -4.839 -7.888 1.00 74.69 123 LEU A O 1
ATOM 921 N N . GLU A 1 124 ? -3.455 -3.813 -6.726 1.00 72.38 124 GLU A N 1
ATOM 922 C CA . GLU A 1 124 ? -2.612 -3.406 -5.615 1.00 72.38 124 GLU A CA 1
ATOM 923 C C . GLU A 1 124 ? -2.975 -4.196 -4.357 1.00 72.38 124 GLU A C 1
ATOM 925 O O . GLU A 1 124 ? -4.147 -4.438 -4.037 1.00 72.38 124 GLU A O 1
ATOM 930 N N . ARG A 1 125 ? -1.952 -4.706 -3.667 1.00 71.88 125 ARG A N 1
ATOM 931 C CA . ARG A 1 125 ? -2.128 -5.473 -2.433 1.00 71.88 125 ARG A CA 1
ATOM 932 C C . ARG A 1 125 ? -1.128 -5.039 -1.382 1.00 71.88 125 ARG A C 1
ATOM 934 O O . ARG A 1 125 ? -0.019 -5.570 -1.330 1.00 71.88 125 ARG A O 1
ATOM 941 N N . GLY A 1 126 ? -1.588 -4.211 -0.457 1.00 73.44 126 GLY A N 1
ATOM 942 C CA . GLY A 1 126 ? -0.805 -3.799 0.690 1.00 73.44 126 GLY A CA 1
ATOM 943 C C . GLY A 1 126 ? -1.172 -4.520 1.980 1.00 73.44 126 GLY A C 1
ATOM 944 O O . GLY A 1 126 ? -2.350 -4.683 2.310 1.00 73.44 126 GLY A O 1
ATOM 945 N N . ARG A 1 127 ? -0.160 -4.934 2.752 1.00 81.50 127 ARG A N 1
ATOM 946 C CA . ARG A 1 127 ? -0.348 -5.390 4.140 1.00 81.50 127 ARG A CA 1
ATOM 947 C C . ARG A 1 127 ? 0.600 -4.679 5.098 1.00 81.50 127 ARG A C 1
ATOM 949 O O . ARG A 1 127 ? 1.757 -4.484 4.739 1.00 81.50 127 ARG A O 1
ATOM 956 N N . ILE A 1 128 ? 0.084 -4.301 6.256 1.00 85.75 128 ILE A N 1
ATOM 957 C CA . ILE A 1 128 ? 0.851 -3.961 7.454 1.00 85.75 128 ILE A CA 1
ATOM 958 C C . ILE A 1 128 ? 0.439 -5.006 8.487 1.00 85.75 128 ILE A C 1
ATOM 960 O O . ILE A 1 128 ? -0.761 -5.238 8.660 1.00 85.75 128 ILE A O 1
ATOM 964 N N . ASN A 1 129 ? 1.405 -5.705 9.074 1.00 88.94 129 ASN A N 1
ATOM 965 C CA . ASN A 1 129 ? 1.167 -6.592 10.204 1.00 88.94 129 ASN A CA 1
ATOM 966 C C . ASN A 1 129 ? 2.011 -6.109 11.379 1.00 88.94 129 ASN A C 1
ATOM 968 O O . ASN A 1 129 ? 3.224 -5.975 11.229 1.00 88.94 129 ASN A O 1
ATOM 972 N N . ALA A 1 130 ? 1.374 -5.896 12.518 1.00 89.25 130 ALA A N 1
ATOM 973 C CA . ALA A 1 130 ? 2.040 -5.516 13.752 1.00 89.25 130 ALA A CA 1
ATOM 974 C C . ALA A 1 130 ? 1.523 -6.362 14.917 1.00 89.25 130 ALA A C 1
ATOM 976 O O . ALA A 1 130 ? 0.465 -6.987 14.805 1.00 89.25 130 ALA A O 1
ATOM 977 N N . GLN A 1 131 ? 2.260 -6.405 16.023 1.00 89.31 131 GLN A N 1
ATOM 978 C CA . GLN A 1 131 ? 1.710 -6.906 17.277 1.00 89.31 131 GLN A CA 1
ATOM 979 C C . GLN A 1 131 ? 0.851 -5.811 17.915 1.00 89.31 131 GLN A C 1
ATOM 981 O O . GLN A 1 131 ? -0.341 -6.025 18.115 1.00 89.31 131 GLN A O 1
ATOM 986 N N . SER A 1 132 ? 1.418 -4.624 18.121 1.00 89.81 132 SER A N 1
ATOM 987 C CA . SER A 1 132 ? 0.701 -3.435 18.585 1.00 89.81 132 SER A CA 1
ATOM 988 C C . SER A 1 132 ? 0.724 -2.333 17.530 1.00 89.81 132 SER A C 1
ATOM 990 O O . SER A 1 132 ? 1.731 -2.142 16.843 1.00 89.81 132 SER A O 1
ATOM 992 N N . VAL A 1 133 ? -0.396 -1.626 17.398 1.00 91.75 133 VAL A N 1
ATOM 993 C CA . VAL A 1 133 ? -0.494 -0.378 16.640 1.00 91.75 133 VAL A CA 1
ATOM 994 C C . VAL A 1 133 ? -1.097 0.679 17.546 1.00 91.75 133 VAL A C 1
ATOM 996 O O . VAL A 1 133 ? -2.144 0.427 18.133 1.00 91.75 133 VAL A O 1
ATOM 999 N N . GLU A 1 134 ? -0.472 1.841 17.648 1.00 89.75 134 GLU A N 1
ATOM 1000 C CA . GLU A 1 134 ? -1.080 2.967 18.356 1.00 89.75 134 GLU A CA 1
ATOM 1001 C C . GLU A 1 134 ? -2.190 3.562 17.479 1.00 89.75 134 GLU A C 1
ATOM 1003 O O . GLU A 1 134 ? -3.371 3.384 17.756 1.00 89.75 134 GLU A O 1
ATOM 1008 N N . ASN A 1 135 ? -1.845 4.096 16.309 1.00 88.19 135 ASN A N 1
ATOM 1009 C CA . ASN A 1 135 ? -2.795 4.713 15.388 1.00 88.19 135 ASN A CA 1
ATOM 1010 C C . ASN A 1 135 ? -2.868 3.942 14.067 1.00 88.19 135 ASN A C 1
ATOM 1012 O O . ASN A 1 135 ? -1.921 3.904 13.284 1.00 88.19 135 ASN A O 1
ATOM 1016 N N . ALA A 1 136 ? -4.009 3.320 13.784 1.00 84.88 136 ALA A N 1
ATOM 1017 C CA . ALA A 1 136 ? -4.294 2.653 12.522 1.00 84.88 136 ALA A CA 1
ATOM 1018 C C . ALA A 1 136 ? -5.286 3.481 11.704 1.00 84.88 136 ALA A C 1
ATOM 1020 O O . ALA A 1 136 ? -6.485 3.466 11.974 1.00 84.88 136 ALA A O 1
ATOM 1021 N N . SER A 1 137 ? -4.805 4.136 10.652 1.00 81.19 137 SER A N 1
ATOM 1022 C CA . SER A 1 137 ? -5.641 4.927 9.754 1.00 81.19 137 SER A CA 1
ATOM 1023 C C . SER A 1 137 ? -5.697 4.321 8.354 1.00 81.19 137 SER A C 1
ATOM 1025 O O . SER A 1 137 ? -4.812 3.585 7.891 1.00 81.19 137 SER A O 1
ATOM 1027 N N . LYS A 1 138 ? -6.786 4.613 7.646 1.00 71.94 138 LYS A N 1
ATOM 1028 C CA . LYS A 1 138 ? -6.827 4.482 6.191 1.00 71.94 138 LYS A CA 1
ATOM 1029 C C . LYS A 1 138 ? -7.299 5.791 5.602 1.00 71.94 138 LYS A C 1
ATOM 1031 O O . LYS A 1 138 ? -8.442 6.162 5.841 1.00 71.94 138 LYS A O 1
ATOM 1036 N N . ALA A 1 139 ? -6.430 6.418 4.821 1.00 61.91 139 ALA A N 1
ATOM 1037 C CA . ALA A 1 139 ? -6.771 7.612 4.086 1.00 61.91 139 ALA A CA 1
ATOM 1038 C C . ALA A 1 139 ? -7.551 7.257 2.802 1.00 61.91 139 ALA A C 1
ATOM 1040 O O . ALA A 1 139 ? -7.414 6.142 2.277 1.00 61.91 139 ALA A O 1
ATOM 1041 N N . PRO A 1 140 ? -8.352 8.200 2.280 1.00 54.50 140 PRO A N 1
ATOM 1042 C CA . PRO A 1 140 ? -9.050 8.082 1.006 1.00 54.50 140 PRO A CA 1
ATOM 1043 C C . PRO A 1 140 ? -8.181 7.629 -0.158 1.00 54.50 140 PRO A C 1
ATOM 1045 O O . PRO A 1 140 ? -7.070 8.111 -0.296 1.00 54.50 140 PRO A O 1
ATOM 1048 N N . VAL A 1 141 ? -8.732 6.860 -1.098 1.00 55.94 141 VAL A N 1
ATOM 1049 C CA . VAL A 1 141 ? -8.132 6.645 -2.426 1.00 55.94 141 VAL A CA 1
ATOM 1050 C C . VAL A 1 141 ? -8.678 7.673 -3.422 1.00 55.94 141 VAL A C 1
ATOM 1052 O O . VAL A 1 141 ? -9.888 7.804 -3.589 1.00 55.94 141 VAL A O 1
ATOM 1055 N N . SER A 1 142 ? -7.796 8.375 -4.142 1.00 55.72 142 SER A N 1
ATOM 1056 C CA . SER A 1 142 ? -8.185 9.349 -5.174 1.00 55.72 142 SER A CA 1
ATOM 1057 C C . SER A 1 142 ? -8.004 8.767 -6.575 1.00 55.72 142 SER A C 1
ATOM 1059 O O . SER A 1 142 ? -6.922 8.780 -7.162 1.00 55.72 142 SER A O 1
ATOM 1061 N N . LEU A 1 143 ? -9.094 8.275 -7.161 1.00 57.09 143 LEU A N 1
ATOM 1062 C CA . LEU A 1 143 ? -9.091 7.778 -8.539 1.00 57.09 143 LEU A CA 1
ATOM 1063 C C . LEU A 1 143 ? -9.550 8.877 -9.495 1.00 57.09 143 LEU A C 1
ATOM 1065 O O . LEU A 1 143 ? -10.672 9.361 -9.377 1.00 57.09 143 LEU A O 1
ATOM 1069 N N . LEU A 1 144 ? -8.717 9.219 -10.478 1.00 55.62 144 LEU A N 1
ATOM 1070 C CA . LEU A 1 144 ? -9.029 10.163 -11.547 1.00 55.62 144 LEU A CA 1
ATOM 1071 C C . LEU A 1 144 ? -9.048 9.406 -12.884 1.00 55.62 144 LEU A C 1
ATOM 1073 O O . LEU A 1 144 ? -8.028 8.961 -13.389 1.00 55.62 144 LEU A O 1
ATOM 1077 N N . THR A 1 145 ? -10.227 9.257 -13.493 1.00 58.00 145 THR A N 1
ATOM 1078 C CA . THR A 1 145 ? -10.406 8.727 -14.864 1.00 58.00 145 THR A CA 1
ATOM 1079 C C . THR A 1 145 ? -9.882 7.300 -15.107 1.00 58.00 145 THR A C 1
ATOM 1081 O O . THR A 1 145 ? -8.790 7.046 -15.622 1.00 58.00 145 THR A O 1
ATOM 1084 N N . ILE A 1 146 ? -10.753 6.319 -14.869 1.00 59.94 146 ILE A N 1
ATOM 1085 C CA . ILE A 1 146 ? -10.471 4.901 -15.149 1.00 59.94 146 ILE A CA 1
ATOM 1086 C C . ILE A 1 146 ? -11.208 4.448 -16.405 1.00 59.94 146 ILE A C 1
ATOM 1088 O O . ILE A 1 146 ? -12.422 4.622 -16.512 1.00 59.94 146 ILE A O 1
ATOM 1092 N N . ARG A 1 147 ? -10.498 3.778 -17.319 1.00 65.00 147 ARG A N 1
ATOM 1093 C CA . ARG A 1 147 ? -11.065 3.048 -18.464 1.00 65.00 147 ARG A CA 1
ATOM 1094 C C . ARG A 1 147 ? -10.567 1.595 -18.469 1.00 65.00 147 ARG A C 1
ATOM 1096 O O . ARG A 1 147 ? -9.867 1.169 -19.389 1.00 65.00 147 ARG A O 1
ATOM 1103 N N . GLY A 1 148 ? -10.912 0.849 -17.416 1.00 68.44 148 GLY A N 1
ATOM 1104 C CA . GLY A 1 148 ? -10.411 -0.501 -17.131 1.00 68.44 148 GLY A CA 1
ATOM 1105 C C . GLY A 1 148 ? -10.954 -1.096 -15.824 1.00 68.44 148 GLY A C 1
ATOM 1106 O O . GLY A 1 148 ? -12.036 -0.712 -15.374 1.00 68.44 148 GLY A O 1
ATOM 1107 N N . SER A 1 149 ? -10.202 -2.029 -15.232 1.00 69.88 149 SER A N 1
ATOM 1108 C CA . SER A 1 149 ? -10.537 -2.666 -13.949 1.00 69.88 149 SER A CA 1
ATOM 1109 C C . SER A 1 149 ? -9.479 -2.382 -12.891 1.00 69.88 149 SER A C 1
ATOM 1111 O O . SER A 1 149 ? -8.292 -2.614 -13.129 1.00 69.88 149 SER A O 1
ATOM 1113 N N . ILE A 1 150 ? -9.909 -1.939 -11.712 1.00 69.38 150 ILE A N 1
ATOM 1114 C CA . ILE A 1 150 ? -9.020 -1.704 -10.569 1.00 69.38 150 ILE A CA 1
ATOM 1115 C C . ILE A 1 150 ? -9.469 -2.560 -9.398 1.00 69.38 150 ILE A C 1
ATOM 1117 O O . ILE A 1 150 ? -10.652 -2.607 -9.059 1.00 69.38 150 ILE A O 1
ATOM 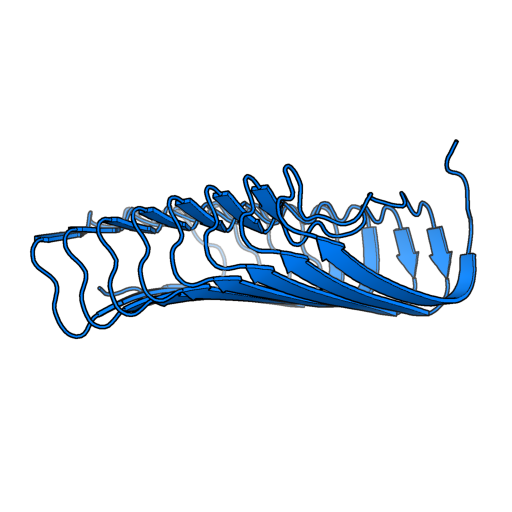1121 N N . LEU A 1 151 ? -8.509 -3.264 -8.805 1.00 72.31 151 LEU A N 1
ATOM 1122 C CA . LEU A 1 151 ? -8.703 -3.996 -7.569 1.00 72.31 151 LEU A CA 1
ATOM 1123 C C . LEU A 1 151 ? -7.642 -3.573 -6.564 1.00 72.31 151 LEU A C 1
ATOM 1125 O O . LEU A 1 151 ? -6.483 -3.969 -6.679 1.00 72.31 151 LEU A O 1
ATOM 1129 N N . GLU A 1 152 ? -8.075 -2.873 -5.530 1.00 69.25 152 GLU A N 1
ATOM 1130 C CA . GLU A 1 152 ? -7.216 -2.474 -4.428 1.00 69.25 152 GLU A CA 1
ATOM 1131 C C . GLU A 1 152 ? -7.570 -3.262 -3.168 1.00 69.25 152 GLU A C 1
ATOM 1133 O O . GLU A 1 152 ? -8.739 -3.495 -2.832 1.00 69.25 152 GLU A O 1
ATOM 1138 N N . ARG A 1 153 ? -6.542 -3.774 -2.488 1.00 69.12 153 ARG A N 1
ATOM 1139 C CA . ARG A 1 153 ? -6.701 -4.510 -1.233 1.00 69.12 153 ARG A CA 1
ATOM 1140 C C . ARG A 1 153 ? -5.658 -4.077 -0.217 1.00 69.12 153 ARG A C 1
ATOM 1142 O O . ARG A 1 153 ? -4.568 -4.653 -0.174 1.00 69.12 153 ARG A O 1
ATOM 1149 N N . GLY A 1 154 ? -6.048 -3.179 0.676 1.00 70.75 154 GLY A N 1
ATOM 1150 C CA . GLY A 1 154 ? -5.264 -2.796 1.842 1.00 70.75 154 GLY A CA 1
ATOM 1151 C C . GLY A 1 154 ? -5.704 -3.538 3.106 1.00 70.75 154 GLY A C 1
ATOM 1152 O O . GLY A 1 154 ? -6.881 -3.540 3.463 1.00 70.75 154 GLY A O 1
ATOM 1153 N N . ARG A 1 155 ? -4.765 -4.129 3.856 1.00 77.81 155 ARG A N 1
ATOM 1154 C CA . ARG A 1 155 ? -5.028 -4.648 5.214 1.00 77.81 155 ARG A CA 1
ATOM 1155 C C . ARG A 1 155 ? -4.029 -4.121 6.236 1.00 77.81 155 ARG A C 1
ATOM 1157 O O . ARG A 1 155 ? -2.835 -4.162 5.958 1.00 77.81 155 ARG A O 1
ATOM 1164 N N . ILE A 1 156 ? -4.532 -3.641 7.365 1.00 83.69 156 ILE A N 1
ATOM 1165 C CA . ILE A 1 156 ? -3.766 -3.516 8.611 1.00 83.69 156 ILE A CA 1
ATOM 1166 C C . ILE A 1 156 ? -4.235 -4.682 9.479 1.00 83.69 156 ILE A C 1
ATOM 1168 O O . ILE A 1 156 ? -5.443 -4.892 9.601 1.00 83.69 156 ILE A O 1
ATOM 1172 N N . ASN A 1 157 ? -3.308 -5.498 9.971 1.00 86.81 157 ASN A N 1
ATOM 1173 C CA . ASN A 1 157 ? -3.608 -6.527 10.959 1.00 86.81 157 ASN A CA 1
ATOM 1174 C C . ASN A 1 157 ? -2.745 -6.269 12.188 1.00 86.81 157 ASN A C 1
ATOM 1176 O O . ASN A 1 157 ? -1.523 -6.205 12.056 1.00 86.81 157 ASN A O 1
ATOM 1180 N N . ALA A 1 158 ? -3.377 -6.167 13.344 1.00 86.31 158 ALA A N 1
ATOM 1181 C CA . ALA A 1 158 ? -2.702 -6.005 14.619 1.00 86.31 158 ALA A CA 1
ATOM 1182 C C . ALA A 1 158 ? -3.263 -6.992 15.644 1.00 86.31 158 ALA A C 1
ATOM 1184 O O . ALA A 1 158 ? -4.340 -7.556 15.439 1.00 86.31 158 ALA A O 1
ATOM 1185 N N . GLN A 1 159 ? -2.535 -7.228 16.730 1.00 85.94 159 GLN A N 1
ATOM 1186 C CA . GLN A 1 159 ? -3.109 -7.891 17.895 1.00 85.94 159 GLN A CA 1
ATOM 1187 C C . GLN A 1 159 ? -3.937 -6.874 18.687 1.00 85.94 159 GLN A C 1
ATOM 1189 O O . GLN A 1 159 ? -5.135 -7.082 18.866 1.00 85.94 159 GLN A O 1
ATOM 1194 N N . SER A 1 160 ? -3.324 -5.747 19.045 1.00 85.94 160 SER A N 1
ATOM 1195 C CA . SER A 1 160 ? -3.975 -4.600 19.677 1.00 85.94 160 SER A CA 1
ATOM 1196 C C . SER A 1 160 ? -3.860 -3.355 18.799 1.00 85.94 160 SER A C 1
ATOM 1198 O O . SER A 1 160 ? -2.826 -3.129 18.165 1.00 85.94 160 SER A O 1
ATOM 1200 N N . VAL A 1 161 ? -4.931 -2.567 18.755 1.00 89.00 161 VAL A N 1
ATOM 1201 C CA . VAL A 1 161 ? -4.943 -1.217 18.186 1.00 89.00 161 VAL A CA 1
ATOM 1202 C C . VAL A 1 161 ? -5.482 -0.268 19.241 1.00 89.00 161 VAL A C 1
ATOM 1204 O O . VAL A 1 161 ? -6.526 -0.558 19.818 1.00 89.00 161 VAL A O 1
ATOM 1207 N N . GLU A 1 162 ? -4.805 0.842 19.488 1.00 87.06 162 GLU A N 1
ATOM 1208 C CA . GLU A 1 162 ? -5.353 1.881 20.360 1.00 87.06 162 GLU A CA 1
ATOM 1209 C C . GLU A 1 162 ? -6.435 2.654 19.597 1.00 87.06 162 GLU A C 1
ATOM 1211 O O . GLU A 1 162 ? -7.619 2.513 19.884 1.00 87.06 162 GLU A O 1
ATOM 1216 N N . ASN A 1 163 ? -6.076 3.326 18.504 1.00 86.00 163 ASN A N 1
ATOM 1217 C CA . ASN A 1 163 ? -6.998 4.123 17.699 1.00 86.00 163 ASN A CA 1
ATOM 1218 C C . ASN A 1 163 ? -7.114 3.572 16.274 1.00 86.00 163 ASN A C 1
ATOM 1220 O O . ASN A 1 163 ? -6.133 3.488 15.538 1.00 86.00 163 ASN A O 1
ATOM 1224 N N . ALA A 1 164 ? -8.321 3.205 15.848 1.00 83.25 164 ALA A N 1
ATOM 1225 C CA . ALA A 1 164 ? -8.619 2.751 14.495 1.00 83.25 164 ALA A CA 1
ATOM 1226 C C . ALA A 1 164 ? -9.565 3.733 13.791 1.00 83.25 164 ALA A C 1
ATOM 1228 O O . ALA A 1 164 ? -10.706 3.894 14.219 1.00 83.25 164 ALA A O 1
ATOM 1229 N N . SER A 1 165 ? -9.118 4.324 12.679 1.00 81.56 165 SER A N 1
ATOM 1230 C CA . SER A 1 165 ? -9.933 5.202 11.828 1.00 81.56 165 SER A CA 1
ATOM 1231 C C . SER A 1 165 ? -10.026 4.693 10.387 1.00 81.56 165 SER A C 1
ATOM 1233 O O . SER A 1 165 ? -9.064 4.159 9.817 1.00 81.56 165 SER A O 1
ATOM 1235 N N . GLU A 1 166 ? -11.193 4.875 9.775 1.00 71.56 166 GLU A N 1
ATOM 1236 C CA . GLU A 1 166 ? -11.393 4.770 8.329 1.00 71.56 166 GLU A CA 1
ATOM 1237 C C . GLU A 1 166 ? -11.973 6.087 7.792 1.00 71.56 166 GLU A C 1
ATOM 1239 O O . GLU A 1 166 ? -13.133 6.397 8.064 1.00 71.56 166 GLU A O 1
ATOM 1244 N N . ASP A 1 167 ? -11.176 6.808 6.996 1.00 63.56 167 ASP A N 1
ATOM 1245 C CA . ASP A 1 167 ? -11.567 8.067 6.353 1.00 63.56 167 ASP A CA 1
ATOM 1246 C C . ASP A 1 167 ? -12.245 7.786 4.991 1.00 63.56 167 ASP A C 1
ATOM 1248 O O . ASP A 1 167 ? -11.966 6.763 4.346 1.00 63.56 167 ASP A O 1
ATOM 1252 N N . PRO A 1 168 ? -13.142 8.665 4.509 1.00 53.38 168 PRO A N 1
ATOM 1253 C CA . PRO A 1 168 ? -14.009 8.367 3.374 1.00 53.38 168 PRO A CA 1
ATOM 1254 C C . PRO A 1 168 ? -13.300 8.506 2.032 1.00 53.38 168 PRO A C 1
ATOM 1256 O O . PRO A 1 168 ? -12.523 9.430 1.854 1.00 53.38 168 PRO A O 1
ATOM 1259 N N . VAL A 1 169 ? -13.637 7.660 1.052 1.00 56.06 169 VAL A N 1
ATOM 1260 C CA . VAL A 1 169 ? -13.020 7.626 -0.289 1.00 56.06 169 VAL A CA 1
ATOM 1261 C C . VAL A 1 169 ? -13.722 8.572 -1.291 1.00 56.06 169 VAL A C 1
ATOM 1263 O O . VAL A 1 169 ? -14.837 8.269 -1.724 1.00 56.06 169 VAL A O 1
ATOM 1266 N N . PRO A 1 170 ? -13.092 9.669 -1.767 1.00 53.47 170 PRO A N 1
ATOM 1267 C CA . PRO A 1 170 ? -13.592 10.473 -2.871 1.00 53.47 170 PRO A CA 1
ATOM 1268 C C . PRO A 1 170 ? -13.209 9.828 -4.208 1.00 53.47 170 PRO A C 1
ATOM 1270 O O . PRO A 1 170 ? -12.086 9.928 -4.707 1.00 53.47 170 PRO A O 1
ATOM 1273 N N . LEU A 1 171 ? -14.180 9.180 -4.845 1.00 53.06 171 LEU A N 1
ATOM 1274 C CA . LEU A 1 171 ? -14.017 8.666 -6.204 1.00 53.06 171 LEU A CA 1
ATOM 1275 C C . LEU A 1 171 ? -14.460 9.716 -7.223 1.00 53.06 171 LEU A C 1
ATOM 1277 O O . LEU A 1 171 ? -15.615 10.135 -7.199 1.00 53.06 171 LEU A O 1
ATOM 1281 N N . HIS A 1 172 ? -13.584 10.077 -8.168 1.00 54.88 172 HIS A N 1
ATOM 1282 C CA . HIS A 1 172 ? -13.890 11.030 -9.235 1.00 54.88 172 HIS A CA 1
ATOM 1283 C C . HIS A 1 172 ? -13.884 10.360 -10.621 1.00 54.88 172 HIS A C 1
ATOM 1285 O O . HIS A 1 172 ? -12.856 9.951 -11.155 1.00 54.88 172 HIS A O 1
ATOM 1291 N N . THR A 1 173 ? -15.047 10.326 -11.281 1.00 53.22 173 THR A N 1
ATOM 1292 C CA . THR A 1 173 ? -15.187 9.965 -12.709 1.00 53.22 173 THR A CA 1
ATOM 1293 C C . THR A 1 173 ? -14.627 8.579 -13.076 1.00 53.22 173 THR A C 1
ATOM 1295 O O . THR A 1 173 ? -13.566 8.423 -13.687 1.00 53.22 173 THR A O 1
ATOM 1298 N N . ILE A 1 174 ? -15.402 7.531 -12.789 1.00 55.69 174 ILE A N 1
ATOM 1299 C CA . ILE A 1 174 ? -15.073 6.149 -13.181 1.00 55.69 174 ILE A CA 1
ATOM 1300 C C . ILE A 1 174 ? -15.839 5.762 -14.451 1.00 55.69 174 ILE A C 1
ATOM 1302 O O . ILE A 1 174 ? -17.068 5.843 -14.486 1.00 55.69 174 ILE A O 1
ATOM 1306 N N . ARG A 1 175 ? -15.130 5.268 -15.477 1.00 59.34 175 ARG A N 1
ATOM 1307 C CA . ARG A 1 175 ? -15.710 4.633 -16.673 1.00 59.34 175 ARG A CA 1
ATOM 1308 C C . ARG A 1 175 ? -15.203 3.188 -16.820 1.00 59.34 175 ARG A C 1
ATOM 1310 O O . ARG A 1 175 ? -14.510 2.851 -17.782 1.00 59.34 175 ARG A O 1
ATOM 1317 N N . GLY A 1 176 ? -15.542 2.338 -15.847 1.00 64.56 176 GLY A N 1
ATOM 1318 C CA . GLY A 1 176 ? -15.051 0.959 -15.708 1.00 64.56 176 GLY A CA 1
ATOM 1319 C C . GLY A 1 176 ? -15.597 0.241 -14.466 1.00 64.56 176 GLY A C 1
ATOM 1320 O O . GLY A 1 176 ? -16.697 0.559 -14.007 1.00 64.56 176 GLY A O 1
ATOM 1321 N N . SER A 1 177 ? -14.833 -0.719 -13.932 1.00 64.06 177 SER A N 1
ATOM 1322 C CA . SER A 1 177 ? -15.156 -1.415 -12.676 1.00 64.06 177 SER A CA 1
ATOM 1323 C C . SER A 1 177 ? -14.060 -1.218 -11.636 1.00 64.06 177 SER A C 1
ATOM 1325 O O . SER A 1 177 ? -12.905 -1.565 -11.892 1.00 64.06 177 SER A O 1
ATOM 1327 N N . THR A 1 178 ? -14.432 -0.737 -10.453 1.00 63.75 178 THR A N 1
ATOM 1328 C CA . THR A 1 178 ? -13.509 -0.557 -9.325 1.00 63.75 178 THR A CA 1
ATOM 1329 C C . THR A 1 178 ? -13.995 -1.370 -8.134 1.00 63.75 178 THR A C 1
ATOM 1331 O O . THR A 1 178 ? -15.169 -1.317 -7.765 1.00 63.75 178 THR A O 1
ATOM 1334 N N . LEU A 1 179 ? -13.088 -2.150 -7.550 1.00 68.12 179 LEU A N 1
ATOM 1335 C CA . LEU A 1 179 ? -13.315 -2.872 -6.307 1.00 68.12 179 LEU A CA 1
ATOM 1336 C C . LEU A 1 179 ? -12.239 -2.486 -5.300 1.00 68.12 179 LEU A C 1
ATOM 1338 O O . LEU A 1 179 ? -11.087 -2.900 -5.434 1.00 68.12 179 LEU A O 1
ATOM 1342 N N . GLU A 1 180 ? -12.649 -1.786 -4.256 1.00 65.81 180 GLU A N 1
ATOM 1343 C CA . GLU A 1 180 ? -11.778 -1.401 -3.157 1.00 65.81 180 GLU A CA 1
ATOM 1344 C C . GLU A 1 180 ? -12.134 -2.195 -1.900 1.00 65.81 180 GLU A C 1
ATOM 1346 O O . GLU A 1 180 ? -13.303 -2.410 -1.559 1.00 65.81 180 GLU A O 1
ATOM 1351 N N . ARG A 1 181 ? -11.108 -2.731 -1.234 1.00 64.69 181 ARG A N 1
ATOM 1352 C CA . ARG A 1 181 ? -11.267 -3.470 0.021 1.00 64.69 181 ARG A CA 1
ATOM 1353 C C . ARG A 1 181 ? -10.195 -3.061 1.021 1.00 64.69 181 ARG A C 1
ATOM 1355 O O . ARG A 1 181 ? -9.133 -3.693 1.065 1.00 64.69 181 ARG A O 1
ATOM 1362 N N . GLY A 1 182 ? -10.518 -2.096 1.870 1.00 65.50 182 GLY A N 1
ATOM 1363 C CA . GLY A 1 182 ? -9.765 -1.771 3.075 1.00 65.50 182 GLY A CA 1
ATOM 1364 C C . GLY A 1 182 ? -10.246 -2.598 4.269 1.00 65.50 182 GLY A C 1
ATOM 1365 O O . GLY A 1 182 ? -11.441 -2.764 4.472 1.00 65.50 182 GLY A O 1
ATOM 1366 N N . ARG A 1 183 ? -9.333 -3.162 5.069 1.00 72.25 183 ARG A N 1
ATOM 1367 C CA . ARG A 1 183 ? -9.672 -3.683 6.409 1.00 72.25 183 ARG A CA 1
ATOM 1368 C C . ARG A 1 183 ? -8.638 -3.304 7.457 1.00 72.25 183 ARG A C 1
ATOM 1370 O O . ARG A 1 183 ? -7.443 -3.408 7.163 1.00 72.25 183 ARG A O 1
ATOM 1377 N N . ILE A 1 184 ? -9.100 -2.909 8.637 1.00 79.94 184 ILE A N 1
ATOM 1378 C C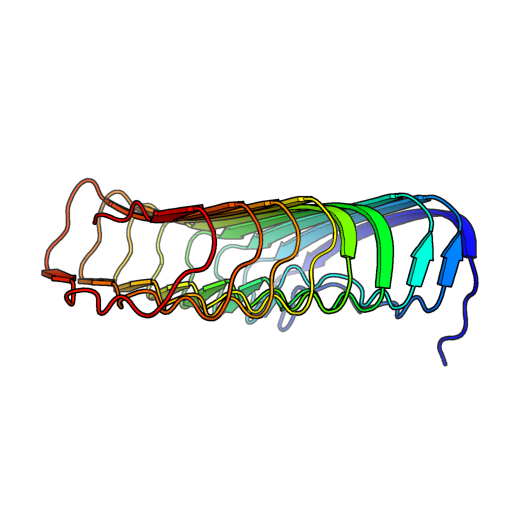A . ILE A 1 184 ? -8.324 -2.987 9.880 1.00 79.94 184 ILE A CA 1
ATOM 1379 C C . ILE A 1 184 ? -8.845 -4.233 10.598 1.00 79.94 184 ILE A C 1
ATOM 1381 O O . ILE A 1 184 ? -10.049 -4.361 10.786 1.00 79.94 184 ILE A O 1
ATOM 1385 N N . ASN A 1 185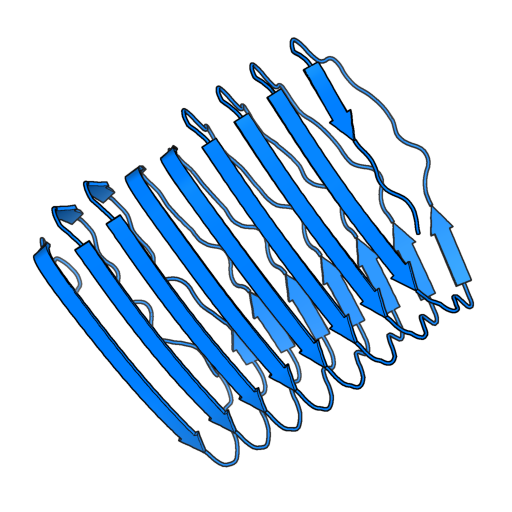 ? -7.980 -5.203 10.897 1.00 83.44 185 ASN A N 1
ATOM 1386 C CA . ASN A 1 185 ? -8.349 -6.344 11.736 1.00 83.44 185 ASN A CA 1
ATOM 1387 C C . ASN A 1 185 ? -7.492 -6.316 12.996 1.00 83.44 185 ASN A C 1
ATOM 1389 O O . ASN A 1 185 ? -6.266 -6.312 12.883 1.00 83.44 185 ASN A O 1
ATOM 1393 N N . ALA A 1 186 ? -8.134 -6.358 14.153 1.00 81.06 186 ALA A N 1
ATOM 1394 C CA . ALA A 1 186 ? -7.472 -6.417 15.446 1.00 81.06 186 ALA A CA 1
ATOM 1395 C C . ALA A 1 186 ? -8.123 -7.487 16.329 1.00 81.06 186 ALA A C 1
ATOM 1397 O O . ALA A 1 186 ? -9.252 -7.901 16.061 1.00 81.06 186 ALA A O 1
ATOM 1398 N N . GLN A 1 187 ? -7.428 -7.971 17.359 1.00 81.56 187 GLN A N 1
ATOM 1399 C CA . GLN A 1 187 ? -8.113 -8.707 18.426 1.00 81.56 187 GLN A CA 1
ATOM 1400 C C . GLN A 1 187 ? -8.825 -7.709 19.337 1.00 81.56 187 GLN A C 1
ATOM 1402 O O . GLN A 1 187 ? -10.037 -7.816 19.503 1.00 81.56 187 GLN A O 1
ATOM 1407 N N . SER A 1 188 ? -8.106 -6.695 19.817 1.00 82.06 188 SER A N 1
ATOM 1408 C CA . SER A 1 188 ? -8.654 -5.602 20.622 1.00 82.06 188 SER A CA 1
ATOM 1409 C C . SER A 1 188 ? -8.462 -4.250 19.936 1.00 82.06 188 SER A C 1
ATOM 1411 O O . SER A 1 188 ? -7.398 -3.989 19.371 1.00 82.06 188 SER A O 1
ATOM 1413 N N . VAL A 1 189 ? -9.489 -3.404 19.990 1.00 84.94 189 VAL A N 1
ATOM 1414 C CA . VAL A 1 189 ? -9.429 -1.986 19.619 1.00 84.94 189 VAL A CA 1
ATOM 1415 C C . VAL A 1 189 ? -9.913 -1.166 20.806 1.00 84.94 189 VAL A C 1
ATOM 1417 O O . VAL A 1 189 ? -10.964 -1.485 21.356 1.00 84.94 189 VAL A O 1
ATOM 1420 N N . GLU A 1 190 ? -9.179 -0.137 21.205 1.00 82.00 190 GLU A N 1
ATOM 1421 C CA . GLU A 1 190 ? -9.662 0.778 22.242 1.00 82.00 190 GLU A CA 1
ATOM 1422 C C . GLU A 1 190 ? -10.701 1.734 21.642 1.00 82.00 190 GLU A C 1
ATOM 1424 O O . GLU A 1 190 ? -11.878 1.666 21.988 1.00 82.00 190 GLU A O 1
ATOM 1429 N N . ASN A 1 191 ? -10.321 2.513 20.629 1.00 82.75 191 ASN A N 1
ATOM 1430 C CA . ASN A 1 191 ? -11.186 3.489 19.971 1.00 82.75 191 ASN A CA 1
ATOM 1431 C C . ASN A 1 191 ? -11.345 3.175 18.479 1.00 82.75 191 ASN A C 1
ATOM 1433 O O . ASN A 1 191 ? -10.368 3.109 17.735 1.00 82.75 191 ASN A O 1
ATOM 1437 N N . ALA A 1 192 ? -12.583 3.001 18.017 1.00 81.06 192 ALA A N 1
ATOM 1438 C CA . ALA A 1 192 ? -12.917 2.788 16.611 1.00 81.06 192 ALA A CA 1
ATOM 1439 C C . ALA A 1 192 ? -13.807 3.922 16.085 1.00 81.06 192 ALA A C 1
ATOM 1441 O O . ALA A 1 192 ? -14.908 4.142 16.591 1.00 81.06 192 ALA A O 1
ATOM 1442 N N . SER A 1 193 ? -13.349 4.600 15.034 1.00 80.06 193 SER A N 1
ATOM 1443 C CA . SER A 1 193 ? -14.105 5.634 14.326 1.00 80.06 193 SER A CA 1
ATOM 1444 C C . SER A 1 193 ? -14.257 5.290 12.849 1.00 80.06 193 SER A C 1
ATOM 1446 O O . SER A 1 193 ? -13.354 4.718 12.226 1.00 80.06 193 SER A O 1
ATOM 1448 N N . LYS A 1 194 ? -15.407 5.643 12.276 1.00 69.50 194 LYS A N 1
ATOM 1449 C CA . LYS A 1 194 ? -15.664 5.517 10.843 1.00 69.50 194 LYS A CA 1
ATOM 1450 C C . LYS A 1 194 ? -16.417 6.732 10.319 1.00 69.50 194 LYS A C 1
ATOM 1452 O O . LYS A 1 194 ? -17.573 6.947 10.685 1.00 69.50 194 LYS A O 1
ATOM 1457 N N . ASP A 1 195 ? -15.794 7.420 9.372 1.00 62.66 195 ASP A N 1
ATOM 1458 C CA . ASP A 1 195 ? -16.392 8.555 8.679 1.00 62.66 195 ASP A CA 1
ATOM 1459 C C . ASP A 1 195 ? -17.214 8.096 7.451 1.00 62.66 195 ASP A C 1
ATOM 1461 O O . ASP A 1 195 ? -16.941 7.046 6.845 1.00 62.66 195 ASP A O 1
ATOM 1465 N N . PRO A 1 196 ? -18.263 8.846 7.060 1.00 53.38 196 PRO A N 1
ATOM 1466 C CA . PRO A 1 196 ? -19.162 8.464 5.974 1.00 53.38 196 PRO A CA 1
ATOM 1467 C C . PRO A 1 196 ? -18.563 8.732 4.583 1.00 53.38 196 PRO A C 1
ATOM 1469 O O . PRO A 1 196 ? -18.068 9.818 4.288 1.00 53.38 196 PRO A O 1
ATOM 1472 N N . VAL A 1 197 ? -18.683 7.749 3.684 1.00 53.66 197 VAL A N 1
ATOM 1473 C CA . VAL A 1 197 ? -18.153 7.784 2.308 1.00 53.66 197 VAL A CA 1
ATOM 1474 C C . VAL A 1 197 ? -18.872 8.822 1.432 1.00 53.66 197 VAL A C 1
ATOM 1476 O O . VAL A 1 197 ? -20.101 8.879 1.403 1.00 53.66 197 VAL A O 1
ATOM 1479 N N . THR A 1 198 ? -18.122 9.592 0.632 1.00 50.69 198 THR A N 1
ATOM 1480 C CA . THR A 1 198 ? -18.663 10.523 -0.379 1.00 50.69 198 THR A CA 1
ATOM 1481 C C . THR A 1 198 ? -18.342 10.065 -1.807 1.00 50.69 198 THR A C 1
ATOM 1483 O O . THR A 1 198 ? -17.206 10.117 -2.268 1.00 50.69 198 THR A O 1
ATOM 1486 N N . LEU A 1 199 ? -19.367 9.655 -2.564 1.00 50.75 199 LEU A N 1
ATOM 1487 C CA . LEU A 1 199 ? -19.226 9.235 -3.966 1.00 50.75 199 LEU A CA 1
ATOM 1488 C C . LEU A 1 199 ? -19.588 10.377 -4.930 1.00 50.75 199 LEU A C 1
ATOM 1490 O O . LEU A 1 199 ? -20.719 10.858 -4.917 1.00 50.75 199 LEU A O 1
ATOM 1494 N N . LEU A 1 200 ? -18.680 10.762 -5.839 1.00 48.62 200 LEU A N 1
ATOM 1495 C CA . LEU A 1 200 ? -18.938 11.790 -6.857 1.00 48.62 200 LEU A CA 1
ATOM 1496 C C . LEU A 1 200 ? -18.812 11.237 -8.287 1.00 48.62 200 LEU A C 1
ATOM 1498 O O . LEU A 1 200 ? -17.736 11.089 -8.855 1.00 48.62 200 LEU A O 1
ATOM 1502 N N . THR A 1 201 ? -19.965 11.047 -8.933 1.00 48.59 201 THR A N 1
ATOM 1503 C CA . THR A 1 201 ? -20.100 10.802 -10.383 1.00 48.59 201 THR A CA 1
ATOM 1504 C C . THR A 1 201 ? -19.430 9.516 -10.898 1.00 48.59 201 THR A C 1
ATOM 1506 O O . THR A 1 201 ? -18.274 9.484 -11.325 1.00 48.59 201 THR A O 1
ATOM 1509 N N . ILE A 1 202 ? -20.216 8.439 -10.971 1.00 51.31 202 ILE A N 1
ATOM 1510 C CA . ILE A 1 202 ? -19.804 7.134 -11.512 1.00 51.31 202 ILE A CA 1
ATOM 1511 C C . ILE A 1 202 ? -20.567 6.839 -12.808 1.00 51.31 202 ILE A C 1
ATOM 1513 O O . ILE A 1 202 ? -21.782 7.008 -12.870 1.00 51.31 202 ILE A O 1
ATOM 1517 N N . ARG A 1 203 ? -19.866 6.337 -13.833 1.00 53.91 203 ARG A N 1
ATOM 1518 C CA . ARG A 1 203 ? -20.443 5.764 -15.060 1.00 53.91 203 ARG A CA 1
ATOM 1519 C C . ARG A 1 203 ? -19.873 4.353 -15.273 1.00 53.91 203 ARG A C 1
ATOM 1521 O O . ARG A 1 203 ? -19.110 4.105 -16.209 1.00 53.91 203 ARG A O 1
ATOM 1528 N N . GLY A 1 204 ? -20.222 3.441 -14.364 1.00 61.09 204 GLY A N 1
ATOM 1529 C CA . GLY A 1 204 ? -19.669 2.087 -14.244 1.00 61.09 204 GLY A CA 1
ATOM 1530 C C . GLY A 1 204 ? -20.205 1.341 -13.012 1.00 61.09 204 GLY A C 1
ATOM 1531 O O . GLY A 1 204 ? -21.268 1.698 -12.505 1.00 61.09 204 GLY A O 1
ATOM 1532 N N . ALA A 1 205 ? -19.474 0.323 -12.543 1.00 60.34 205 ALA A N 1
ATOM 1533 C CA . ALA A 1 205 ? -19.793 -0.421 -11.318 1.00 60.34 205 ALA A CA 1
ATOM 1534 C C . ALA A 1 205 ? -18.686 -0.240 -10.274 1.00 60.34 205 ALA A C 1
ATOM 1536 O O . ALA A 1 205 ? -17.519 -0.535 -10.546 1.00 60.34 205 ALA A O 1
ATOM 1537 N N . THR A 1 206 ? -19.065 0.194 -9.077 1.00 59.56 206 THR A N 1
ATOM 1538 C CA . THR A 1 206 ? -18.131 0.443 -7.975 1.00 59.56 206 THR A CA 1
ATOM 1539 C C . THR A 1 206 ? -18.595 -0.322 -6.744 1.00 59.56 206 THR A C 1
ATOM 1541 O O . THR A 1 206 ? -19.772 -0.259 -6.379 1.00 59.56 206 THR A O 1
ATOM 1544 N N . LEU A 1 207 ? -17.681 -1.067 -6.123 1.00 64.06 207 LEU A N 1
ATOM 1545 C CA . LEU A 1 207 ? -17.916 -1.745 -4.852 1.00 64.06 207 LEU A CA 1
ATOM 1546 C C . LEU A 1 207 ? -16.798 -1.376 -3.886 1.00 64.06 207 LEU A C 1
ATOM 1548 O O . LEU A 1 207 ? -15.644 -1.749 -4.097 1.00 64.06 207 LEU A O 1
ATOM 1552 N N . GLU A 1 208 ? -17.178 -0.711 -2.806 1.00 60.88 208 GLU A N 1
ATOM 1553 C CA . GLU A 1 208 ? -16.285 -0.341 -1.720 1.00 60.88 208 GLU A CA 1
ATOM 1554 C C . GLU A 1 208 ? -16.634 -1.137 -0.463 1.00 60.88 208 GLU A C 1
ATOM 1556 O O . GLU A 1 208 ? -17.800 -1.392 -0.131 1.00 60.88 208 GLU A O 1
ATOM 1561 N N . ARG A 1 209 ? -15.595 -1.615 0.219 1.00 59.75 209 ARG A N 1
ATOM 1562 C CA . ARG A 1 209 ? -15.729 -2.361 1.467 1.00 59.75 209 ARG A CA 1
ATOM 1563 C C . ARG A 1 209 ? -14.590 -1.989 2.414 1.00 59.75 209 ARG A C 1
ATOM 1565 O O . ARG A 1 209 ? -13.610 -2.737 2.465 1.00 59.75 209 ARG A O 1
ATOM 1572 N N . GLY A 1 210 ? -14.758 -0.890 3.147 1.00 61.91 210 GLY A N 1
ATOM 1573 C CA . GLY A 1 210 ? -14.040 -0.565 4.389 1.00 61.91 210 GLY A CA 1
ATOM 1574 C C . GLY A 1 210 ? -14.673 -1.281 5.586 1.00 61.91 210 GLY A C 1
ATOM 1575 O O . GLY A 1 210 ? -15.892 -1.459 5.596 1.00 61.91 210 GLY A O 1
ATOM 1576 N N . ARG A 1 211 ? -13.857 -1.813 6.506 1.00 68.75 211 ARG A N 1
ATOM 1577 C CA . ARG A 1 211 ? -14.283 -2.454 7.763 1.00 68.75 211 ARG A CA 1
ATOM 1578 C C . ARG A 1 211 ? -13.152 -2.401 8.781 1.00 68.75 211 ARG A C 1
ATOM 1580 O O . ARG A 1 211 ? -12.074 -2.964 8.527 1.00 68.75 211 ARG A O 1
ATOM 1587 N N . ILE A 1 212 ? -13.462 -1.870 9.953 1.00 74.31 212 ILE A N 1
ATOM 1588 C CA . ILE A 1 212 ? -12.798 -2.263 11.191 1.00 74.31 212 ILE A CA 1
ATOM 1589 C C . ILE A 1 212 ? -13.414 -3.611 11.594 1.00 74.31 212 ILE A C 1
ATOM 1591 O O . ILE A 1 212 ? -14.572 -3.885 11.301 1.00 74.31 212 ILE A O 1
ATOM 1595 N N . ASN A 1 213 ? -12.606 -4.542 12.085 1.00 79.12 213 ASN A N 1
ATOM 1596 C CA . ASN A 1 213 ? -13.070 -5.852 12.530 1.00 79.12 213 ASN A CA 1
ATOM 1597 C C . ASN A 1 213 ? -12.249 -6.246 13.749 1.00 79.12 213 ASN A C 1
ATOM 1599 O O . ASN A 1 213 ? -11.075 -6.611 13.608 1.00 79.12 213 ASN A O 1
ATOM 1603 N N . ALA A 1 214 ? -12.875 -6.166 14.915 1.00 74.94 214 ALA A N 1
ATOM 1604 C CA . ALA A 1 214 ? -12.262 -6.437 16.205 1.00 74.94 214 ALA A CA 1
ATOM 1605 C C . ALA A 1 214 ? -13.028 -7.531 16.957 1.00 74.94 214 ALA A C 1
ATOM 1607 O O . ALA A 1 214 ? -14.227 -7.706 16.748 1.00 74.94 214 ALA A O 1
ATOM 1608 N N . GLN A 1 215 ? -12.344 -8.288 17.820 1.00 78.75 215 GLN A N 1
ATOM 1609 C CA . GLN A 1 215 ? -13.027 -9.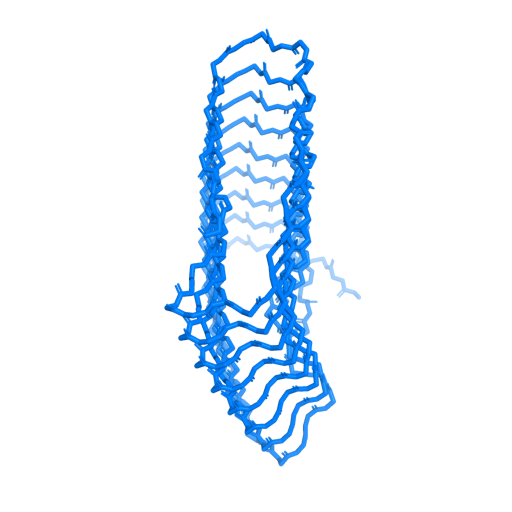205 18.743 1.00 78.75 215 GLN A CA 1
ATOM 1610 C C . GLN A 1 215 ? -13.596 -8.450 19.950 1.00 78.75 215 GLN A C 1
ATOM 1612 O O . GLN A 1 215 ? -14.663 -8.817 20.436 1.00 78.75 215 GLN A O 1
ATOM 1617 N N . SER A 1 216 ? -12.912 -7.395 20.397 1.00 77.12 216 SER A N 1
ATOM 1618 C CA . SER A 1 216 ? -13.377 -6.464 21.427 1.00 77.12 216 SER A CA 1
ATOM 1619 C C . SER A 1 216 ? -13.110 -5.018 21.005 1.00 77.12 216 SER A C 1
ATOM 1621 O O . SER A 1 216 ? -12.021 -4.719 20.512 1.00 77.12 216 SER A O 1
ATOM 1623 N N . VAL A 1 217 ? -14.091 -4.139 21.218 1.00 79.12 217 VAL A N 1
ATOM 1624 C CA . VAL A 1 217 ? -13.977 -2.684 21.040 1.00 79.12 217 VAL A CA 1
ATOM 1625 C C . VAL A 1 217 ? -14.436 -2.015 22.328 1.00 79.12 217 VAL A C 1
ATOM 1627 O O . VAL A 1 217 ? -15.499 -2.385 22.828 1.00 79.12 217 VAL A O 1
ATOM 1630 N N . GLU A 1 218 ? -13.656 -1.079 22.865 1.00 79.50 218 GLU A N 1
ATOM 1631 C CA . GLU A 1 218 ? -14.054 -0.317 24.055 1.00 79.50 218 GLU A CA 1
ATOM 1632 C C . GLU A 1 218 ? -14.996 0.837 23.681 1.00 79.50 218 GLU A C 1
ATOM 1634 O O . GLU A 1 218 ? -16.116 0.896 24.187 1.00 79.50 218 GLU A O 1
ATOM 1639 N N . ASN A 1 219 ? -14.602 1.671 22.712 1.00 80.19 219 ASN A N 1
ATOM 1640 C CA . ASN A 1 219 ? -15.374 2.815 22.225 1.00 80.19 219 ASN A CA 1
ATOM 1641 C C . ASN A 1 219 ? -15.571 2.746 20.702 1.00 80.19 219 ASN A C 1
ATOM 1643 O O . ASN A 1 219 ? -14.609 2.582 19.951 1.00 80.19 219 ASN A O 1
ATOM 1647 N N . ALA A 1 220 ? -16.811 2.899 20.225 1.00 78.19 220 ALA A N 1
ATOM 1648 C CA . ALA A 1 220 ? -17.143 2.877 18.796 1.00 78.19 220 ALA A CA 1
ATOM 1649 C C . ALA A 1 220 ? -18.043 4.057 18.400 1.00 78.19 220 ALA A C 1
ATOM 1651 O O . ALA A 1 220 ? -19.054 4.309 19.056 1.00 78.19 220 ALA A O 1
ATOM 1652 N N . SER A 1 221 ? -17.699 4.732 17.300 1.00 76.81 221 SER A N 1
ATOM 1653 C CA . SER A 1 221 ? -18.478 5.824 16.703 1.00 76.81 221 SER A CA 1
ATOM 1654 C C . SER A 1 221 ? -18.693 5.590 15.202 1.00 76.81 221 SER A C 1
ATOM 1656 O O . SER A 1 221 ? -17.750 5.256 14.483 1.00 76.81 221 SER A O 1
ATOM 1658 N N . GLU A 1 222 ? -19.930 5.767 14.725 1.00 66.12 222 GLU A N 1
ATOM 1659 C CA . GLU A 1 222 ? -20.298 5.710 13.302 1.00 66.12 222 GLU A CA 1
ATOM 1660 C C . GLU A 1 222 ? -21.232 6.884 12.957 1.00 66.12 222 GLU A C 1
ATOM 1662 O O . GLU A 1 222 ? -22.335 6.976 13.502 1.00 66.12 222 GLU A O 1
ATOM 1667 N N . ASP A 1 223 ? -20.831 7.744 12.015 1.00 59.09 223 ASP A N 1
ATOM 1668 C CA . ASP A 1 223 ? -21.682 8.832 11.515 1.00 59.09 223 ASP A CA 1
ATOM 1669 C C . ASP A 1 223 ? -22.561 8.383 10.321 1.00 59.09 223 ASP A C 1
ATOM 1671 O O . ASP A 1 223 ? -22.103 7.651 9.433 1.00 59.09 223 ASP A O 1
ATOM 1675 N N . PRO A 1 224 ? -23.843 8.804 10.253 1.00 46.06 224 PRO A N 1
ATOM 1676 C CA . PRO A 1 224 ? -24.767 8.393 9.196 1.00 46.06 224 PRO A CA 1
ATOM 1677 C C . PRO A 1 224 ? -24.472 9.034 7.825 1.00 46.06 224 PRO A C 1
ATOM 1679 O O . PRO A 1 224 ? -24.072 10.188 7.706 1.00 46.06 224 PRO A O 1
ATOM 1682 N N . VAL A 1 225 ? -24.735 8.266 6.761 1.00 51.62 225 VAL A N 1
ATOM 1683 C CA . VAL A 1 225 ? -24.325 8.537 5.368 1.00 51.62 225 VAL A CA 1
ATOM 1684 C C . VAL A 1 225 ? -25.273 9.502 4.622 1.00 51.62 225 VAL A C 1
ATOM 1686 O O . VAL A 1 225 ? -26.455 9.179 4.470 1.00 51.62 225 VAL A O 1
ATOM 1689 N N . PRO A 1 226 ? -24.783 10.609 4.027 1.00 43.12 226 PRO A N 1
ATOM 1690 C CA . PRO A 1 226 ? -25.513 11.365 3.008 1.00 43.12 226 PRO A CA 1
ATOM 1691 C C . PRO A 1 226 ? -25.227 10.825 1.590 1.00 43.12 226 PRO A C 1
ATOM 1693 O O . PRO A 1 226 ? -24.095 10.838 1.111 1.00 43.12 226 PRO A O 1
ATOM 1696 N N . LEU A 1 227 ? -26.264 10.361 0.882 1.00 40.44 227 LEU A N 1
ATOM 1697 C CA . LEU A 1 227 ? -26.165 9.897 -0.512 1.00 40.44 227 LEU A CA 1
ATOM 1698 C C . LEU A 1 227 ? -26.474 11.040 -1.495 1.00 40.44 227 LEU A C 1
ATOM 1700 O O . LEU A 1 227 ? -27.554 11.625 -1.432 1.00 40.44 227 LEU A O 1
ATOM 1704 N N . HIS A 1 228 ? -25.596 11.292 -2.474 1.00 43.72 228 HIS A N 1
ATOM 1705 C CA . HIS A 1 228 ? -25.888 12.176 -3.611 1.00 43.72 228 HIS A CA 1
ATOM 1706 C C . HIS A 1 228 ? -25.709 11.490 -4.978 1.00 43.72 228 HIS A C 1
ATOM 1708 O O . HIS A 1 228 ? -25.029 10.480 -5.132 1.00 43.72 228 HIS A O 1
ATOM 1714 N N . THR A 1 229 ? -26.419 12.050 -5.959 1.00 38.41 229 THR A N 1
ATOM 1715 C CA . THR A 1 229 ? -26.830 11.540 -7.277 1.00 38.41 229 THR A CA 1
ATOM 1716 C C . THR A 1 229 ? -25.865 10.581 -7.994 1.00 38.41 229 THR A C 1
ATOM 1718 O O . THR A 1 229 ? -24.775 10.953 -8.428 1.00 38.41 229 THR A O 1
ATOM 1721 N N . ILE A 1 230 ? -26.340 9.356 -8.246 1.00 45.53 230 ILE A N 1
ATOM 1722 C CA . ILE A 1 230 ? -25.643 8.300 -8.996 1.00 45.53 230 ILE A CA 1
ATOM 1723 C C . ILE A 1 230 ? -26.296 8.113 -10.374 1.00 45.53 230 ILE A C 1
ATOM 1725 O O . ILE A 1 230 ? -27.518 8.039 -10.487 1.00 45.53 230 ILE A O 1
ATOM 1729 N N . ARG A 1 231 ? -25.488 7.951 -11.433 1.00 45.16 231 ARG A N 1
ATOM 1730 C CA . ARG A 1 231 ? -25.941 7.468 -12.754 1.00 45.16 231 ARG A CA 1
ATOM 1731 C C . ARG A 1 231 ? -25.226 6.158 -13.119 1.00 45.16 231 ARG A C 1
ATOM 1733 O O . ARG A 1 231 ? -24.412 6.109 -14.039 1.00 45.16 231 ARG A O 1
ATOM 1740 N N . GLY A 1 232 ? -25.523 5.104 -12.357 1.00 52.38 232 GLY A N 1
ATOM 1741 C CA . GLY A 1 232 ? -24.896 3.774 -12.390 1.00 52.38 232 GLY A CA 1
ATOM 1742 C C . GLY A 1 232 ? -25.381 2.890 -11.227 1.00 52.38 232 GLY A C 1
ATOM 1743 O O . GLY A 1 232 ? -26.386 3.211 -10.602 1.00 52.38 232 GLY A O 1
ATOM 1744 N N . SER A 1 233 ? -24.678 1.793 -10.923 1.00 50.34 233 SER A N 1
ATOM 1745 C CA . SER A 1 233 ? -24.977 0.911 -9.777 1.00 50.34 233 SER A CA 1
ATOM 1746 C C . SER A 1 233 ? -23.804 0.882 -8.793 1.00 50.34 233 SER A C 1
ATOM 1748 O O . SER A 1 233 ? -22.691 0.505 -9.171 1.00 50.34 233 SER A O 1
ATOM 1750 N N . THR A 1 234 ? -24.059 1.260 -7.540 1.00 50.28 234 THR A N 1
ATOM 1751 C CA . THR A 1 234 ? -23.080 1.334 -6.444 1.00 50.28 234 THR A CA 1
ATOM 1752 C C . THR A 1 234 ? -23.551 0.502 -5.256 1.00 50.28 234 THR A C 1
ATOM 1754 O O . THR A 1 234 ? -24.741 0.469 -4.948 1.00 50.28 234 THR A O 1
ATOM 1757 N N . LEU A 1 235 ? -22.622 -0.180 -4.586 1.00 51.50 235 LEU A N 1
ATOM 1758 C CA . LEU A 1 235 ? -22.892 -0.904 -3.345 1.00 51.50 235 LEU A CA 1
ATOM 1759 C C . LEU A 1 235 ? -21.765 -0.619 -2.351 1.00 51.50 235 LEU A C 1
ATOM 1761 O O . LEU A 1 235 ? -20.617 -0.971 -2.615 1.00 51.50 235 LEU A O 1
ATOM 1765 N N . GLU A 1 236 ? -22.105 -0.037 -1.207 1.00 50.19 236 GLU A N 1
ATOM 1766 C CA . GLU A 1 236 ? -21.203 0.147 -0.068 1.00 50.19 236 GLU A CA 1
ATOM 1767 C C . GLU A 1 236 ? -21.556 -0.870 1.031 1.00 50.19 236 GLU A C 1
ATOM 1769 O O . GLU A 1 236 ? -22.728 -1.180 1.260 1.00 50.19 236 GLU A O 1
ATOM 1774 N N . ARG A 1 237 ? -20.547 -1.460 1.688 1.00 51.03 237 ARG A N 1
ATOM 1775 C CA . ARG A 1 237 ? -20.746 -2.426 2.787 1.00 51.03 237 ARG A CA 1
ATOM 1776 C C . ARG A 1 237 ? -19.709 -2.269 3.910 1.00 51.03 237 ARG A C 1
ATOM 1778 O O . ARG A 1 237 ? -18.839 -3.142 4.045 1.00 51.03 237 ARG A O 1
ATOM 1785 N N . GLY A 1 238 ? -19.855 -1.254 4.757 1.00 52.22 238 GLY A N 1
ATOM 1786 C CA . GLY A 1 238 ? -19.078 -1.078 5.997 1.00 52.22 238 GLY A CA 1
ATOM 1787 C C . GLY A 1 238 ? -19.824 -1.499 7.268 1.00 52.22 238 GLY A C 1
ATOM 1788 O O . GLY A 1 238 ? -21.051 -1.522 7.257 1.00 52.22 238 GLY A O 1
ATOM 1789 N N . ARG A 1 239 ? -19.072 -1.926 8.292 1.00 57.97 239 ARG A N 1
ATOM 1790 C CA . ARG A 1 239 ? -19.456 -2.135 9.709 1.00 57.97 239 ARG A CA 1
ATOM 1791 C C . ARG A 1 239 ? -18.167 -2.134 10.542 1.00 57.97 239 ARG A C 1
ATOM 1793 O O . ARG A 1 239 ? -17.161 -2.608 9.992 1.00 57.97 239 ARG A O 1
ATOM 1800 N N . ILE A 1 240 ? -18.221 -1.656 11.783 1.00 57.44 240 ILE A N 1
ATOM 1801 C CA . ILE A 1 240 ? -17.259 -1.991 12.851 1.00 57.44 240 ILE A CA 1
ATOM 1802 C C . ILE A 1 240 ? -17.518 -3.421 13.363 1.00 57.44 240 ILE A C 1
ATOM 1804 O O . ILE A 1 240 ? -18.689 -3.877 13.312 1.00 57.44 240 ILE A O 1
#

Radius of gyration: 18.28 Å; chains: 1; bounding box: 48×22×49 Å

Secondary structure (DSSP, 8-state):
----EEEEEEEEEEEEE-SEEEEES-----BSEEEEEEEEEEEEE-SEEEEEE-PPPPBS-BSSEEEEE--EE-SEEEEEE----EE--BSSEEEEEEEEE-SEEEEE--PPPEE--BSSEEEEEEEEE-SEEEEEEEPPPEEEEESSEEEEEEEEE-SEEEEEEE----EEEESSEEEEEEEEEEEEEEEEEEPPP-EEEESSEEEE---EEEEEEEEEEEPPPPP---SSEEEE----

pLDDT: mean 70.6, std 13.49, range [34.34, 92.5]

Sequence (240 aa):
VSLLTIRGSILERGRINAQSVENASKAPVSLLTIRGSILERGRINAQSVENASEDPVPLHTIRGSTLERGRINAQSVENASKAPVSLLTIRGSILERGRINAQSVENASKDPVTLLTIRGATLERGRINAQSVENASKAPVSLLTIRGSILERGRINAQSVENASEDPVPLHTIRGSTLERGRINAQSVENASKDPVTLLTIRGATLERGRINAQSVENASEDPVPLHTIRGSTLERGRI

Organism: NCBI:txid129469

InterPro domains:
  IPR039938 Transcription factor Sp4-like [PTHR14947] (3-237)

Foldseek 3Di:
DADDADDEEDEEEEEEEEAEEAAQEDDARAHEHYDYEYEYEYEYEYAEYAAHEDEDHAYQEYDEEYEEEYEYEYAEYAAAEYDAHHYNYYDYEYEYEYEYEYQEYAHAEYEAHEYAEDPEEYEYAYEYEYQEYAEHEYDAHEYHYYPYEYEYHYEYEYQEYAEHEYDAHEYDEYPEEYEYAYEYEYQEYAEYEYDEYDYDEYPYEYEYEYEYHYVYYNYYDYDDYDDDDYPYDYDYDYDD